Protein AF-A0A1G0WWL0-F1 (afdb_monomer_lite)

Radius of gyration: 28.24 Å; chains: 1; bounding box: 74×29×80 Å

Secondary structure (DSSP, 8-state):
--SSSS----PPPHHHHHHHHHHHHHTT----HHHHHHHHH-TTSHHHHHHHHHHHHHHHHHHHHHHHHHHHHHHHHHHHHHHTTTTSS-TTSSHHHHHHHHHHHHHHHHHHHHHHHHHHHHHHHHHHHHHHHHHHHHHHHHHHHHHHHHHHTT-TT--HHHHHHHHHHHHHHHHH-SSHHHHHHHHHHHHHHTT----HHHHHHHHHHHHHHHHHHHHHHHHHHHHHHHHHHHHHHHHHHHHHHHHHHHHHHHHHTTSTT----HHHHHHHHGGG-S-TTTT-

Sequence (284 aa):
MAEEMEHVEQVLSTYQWVTVGQLLETYGIKLPEAYVIELLNKKTSFFYLMLKVPAINVLCGIIVDQVKTYQIFIQKLFVEYLVSGADDVEESMGSETRKQIEAARKGMLILGGAFEELELDRETLILDSQRKLQAWMNNFIGSIKQTRLDLQVKINSVTQEEVKISLVDLYHLYVDADNFSVVEDAKTRFWKAINVESTSELEQILQTSIYKIKNTEEALNQILTSYHDKADQLRERLIQMRKKFYTAIEGVQALLNQVPGFKVDEVEDARNRSNLIFDTKLGE

Structure (mmCIF, N/CA/C/O backbone):
data_AF-A0A1G0WWL0-F1
#
_entry.id   AF-A0A1G0WWL0-F1
#
loop_
_atom_site.group_PDB
_atom_site.id
_atom_site.type_symbol
_atom_site.label_atom_id
_atom_site.label_alt_id
_atom_site.label_comp_id
_atom_site.label_asym_id
_atom_site.label_entity_id
_atom_site.label_seq_id
_atom_site.pdbx_PDB_ins_code
_atom_site.Cartn_x
_atom_site.Cartn_y
_atom_site.Cartn_z
_atom_site.occupancy
_atom_site.B_iso_or_equiv
_atom_site.auth_seq_id
_atom_site.auth_comp_id
_atom_site.auth_asym_id
_atom_site.auth_atom_id
_atom_site.pdbx_PDB_model_num
ATOM 1 N N . MET A 1 1 ? -40.964 -11.317 -9.179 1.00 34.22 1 MET A N 1
ATOM 2 C CA . MET A 1 1 ? -39.739 -12.029 -9.621 1.00 34.22 1 MET A CA 1
ATOM 3 C C . MET A 1 1 ? -38.613 -11.091 -10.079 1.00 34.22 1 MET A C 1
ATOM 5 O O . MET A 1 1 ? -37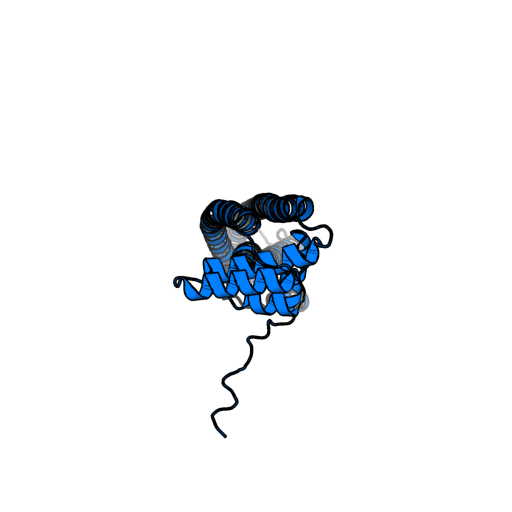.636 -11.573 -10.630 1.00 34.22 1 MET A O 1
ATOM 9 N N . ALA A 1 2 ? -38.705 -9.778 -9.828 1.00 30.33 2 ALA A N 1
ATOM 10 C CA . ALA A 1 2 ? -37.643 -8.805 -10.114 1.00 30.33 2 ALA A CA 1
ATOM 11 C C . ALA A 1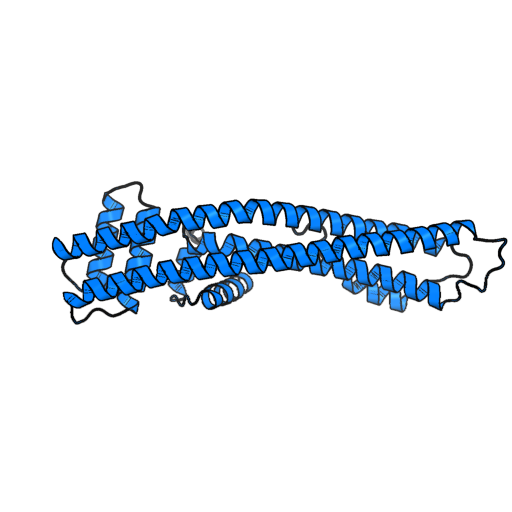 2 ? -37.152 -8.082 -8.837 1.00 30.33 2 ALA A C 1
ATOM 13 O O . ALA A 1 2 ? -36.487 -7.063 -8.933 1.00 30.33 2 ALA A O 1
ATOM 14 N N . GLU A 1 3 ? -37.477 -8.615 -7.653 1.00 28.30 3 GLU A N 1
ATOM 15 C CA . GLU A 1 3 ? -37.183 -8.008 -6.339 1.00 28.30 3 GLU A CA 1
ATOM 16 C C . GLU A 1 3 ? -36.237 -8.862 -5.469 1.00 28.30 3 GLU A C 1
ATOM 18 O O . GLU A 1 3 ? -35.974 -8.515 -4.328 1.00 28.30 3 GLU A O 1
ATOM 23 N N . GLU A 1 4 ? -35.677 -9.963 -5.985 1.00 31.20 4 GLU A N 1
ATOM 24 C CA . GLU A 1 4 ? -34.836 -10.886 -5.190 1.00 31.20 4 GLU A CA 1
ATOM 25 C C . GLU A 1 4 ? -33.327 -10.814 -5.496 1.00 31.20 4 GLU A C 1
ATOM 27 O O . GLU A 1 4 ? -32.570 -11.662 -5.039 1.00 31.20 4 GLU A O 1
ATOM 32 N N . MET A 1 5 ? -32.843 -9.812 -6.241 1.00 30.19 5 MET A N 1
ATOM 33 C CA . MET A 1 5 ? -31.407 -9.700 -6.578 1.00 30.19 5 MET A CA 1
ATOM 34 C C . MET A 1 5 ? -30.697 -8.465 -6.003 1.00 30.19 5 MET A C 1
ATOM 36 O O . MET A 1 5 ? -29.544 -8.221 -6.346 1.00 30.19 5 MET A O 1
ATOM 40 N N . GLU A 1 6 ? -31.334 -7.702 -5.109 1.00 28.61 6 GLU A N 1
ATOM 41 C CA . GLU A 1 6 ? -30.724 -6.497 -4.512 1.00 28.61 6 GLU A CA 1
ATOM 42 C C . GLU A 1 6 ? -29.949 -6.763 -3.202 1.00 28.61 6 GLU A C 1
ATOM 44 O O . GLU A 1 6 ? -29.399 -5.850 -2.595 1.00 28.61 6 GLU A O 1
ATOM 49 N N . HIS A 1 7 ? -29.815 -8.030 -2.799 1.00 31.80 7 HIS A N 1
ATOM 50 C CA . HIS A 1 7 ? -28.921 -8.464 -1.722 1.00 31.80 7 HIS A CA 1
ATOM 51 C C . HIS A 1 7 ? -27.823 -9.384 -2.260 1.00 31.80 7 HIS A C 1
ATOM 53 O O . HIS A 1 7 ? -27.651 -10.513 -1.807 1.00 31.80 7 HIS A O 1
ATOM 59 N N . VAL A 1 8 ? -27.038 -8.908 -3.227 1.00 36.16 8 VAL A N 1
ATOM 60 C CA . VAL A 1 8 ? -25.674 -9.433 -3.339 1.00 36.16 8 VAL A CA 1
ATOM 61 C C . VAL A 1 8 ? -24.912 -8.790 -2.189 1.00 36.16 8 VAL A C 1
ATOM 63 O O . VAL A 1 8 ? -24.419 -7.669 -2.316 1.00 36.16 8 VAL A O 1
ATOM 66 N N . GLU A 1 9 ? -24.894 -9.464 -1.034 1.00 44.69 9 GLU A N 1
ATOM 67 C CA . GLU A 1 9 ? -23.885 -9.225 -0.002 1.00 44.69 9 GLU A CA 1
ATOM 68 C C . GLU A 1 9 ? -22.562 -9.000 -0.733 1.00 44.69 9 GLU A C 1
ATOM 70 O O . GLU A 1 9 ? -22.177 -9.814 -1.575 1.00 44.69 9 GLU A O 1
ATOM 75 N N . GLN A 1 10 ? -21.916 -7.853 -0.523 1.00 54.19 10 GLN A N 1
ATOM 76 C CA . GLN A 1 10 ? -20.622 -7.579 -1.136 1.00 54.19 10 GLN A CA 1
ATOM 77 C C . GLN A 1 10 ? -19.617 -8.566 -0.539 1.00 54.19 10 GLN A C 1
ATOM 79 O O . GLN A 1 10 ? -18.995 -8.315 0.491 1.00 54.19 10 GLN A O 1
ATOM 84 N N . VAL A 1 11 ? -19.535 -9.742 -1.157 1.00 60.03 11 VAL A N 1
ATOM 85 C CA . VAL A 1 11 ? -18.590 -10.789 -0.813 1.00 60.03 11 VAL A CA 1
ATOM 86 C C . VAL A 1 11 ? -17.238 -10.313 -1.320 1.00 60.03 11 VAL A C 1
ATOM 88 O O . VAL A 1 11 ? -17.049 -10.068 -2.514 1.00 60.03 11 VAL A O 1
ATOM 91 N N . LEU A 1 12 ? -16.298 -10.147 -0.393 1.00 64.44 12 LEU A N 1
ATOM 92 C CA . LEU A 1 12 ? -14.905 -9.870 -0.720 1.00 64.44 12 LEU A CA 1
ATOM 93 C C . LEU A 1 12 ? -14.393 -10.955 -1.667 1.00 64.44 12 LEU A C 1
ATOM 95 O O . LEU A 1 12 ? -14.616 -12.145 -1.443 1.00 64.44 12 LEU A O 1
ATOM 99 N N . SER A 1 13 ? -13.667 -10.564 -2.713 1.00 76.12 13 SER A N 1
ATOM 100 C CA . SER A 1 13 ? -12.966 -11.553 -3.534 1.00 76.12 13 SER A CA 1
ATOM 101 C C . SER A 1 13 ? -11.999 -12.364 -2.665 1.00 76.12 13 SER A C 1
ATOM 103 O O . SER A 1 13 ? -11.446 -11.852 -1.691 1.00 76.12 13 SER A O 1
ATOM 105 N N . THR A 1 14 ? -11.725 -13.615 -3.037 1.00 75.75 14 THR A N 1
ATOM 106 C CA . THR A 1 14 ? -10.790 -14.479 -2.292 1.00 75.75 14 THR A CA 1
ATOM 107 C C . THR A 1 14 ? -9.413 -13.829 -2.123 1.00 75.75 14 THR A C 1
ATOM 109 O O . THR A 1 14 ? -8.782 -13.974 -1.081 1.00 75.75 14 THR A O 1
ATOM 112 N N . TYR A 1 15 ? -8.965 -13.049 -3.112 1.00 69.31 15 TYR A N 1
ATOM 113 C CA . TYR A 1 15 ? -7.722 -12.285 -3.019 1.00 69.31 15 TYR A CA 1
ATOM 114 C C . TYR A 1 15 ? -7.788 -11.188 -1.949 1.00 69.31 15 TYR A C 1
ATOM 116 O O . TYR A 1 15 ? -6.881 -11.078 -1.122 1.00 69.31 15 TYR A O 1
ATOM 124 N N . GLN A 1 16 ? -8.870 -10.403 -1.931 1.00 71.44 16 GLN A N 1
ATOM 125 C CA . GLN A 1 16 ? -9.090 -9.385 -0.900 1.00 71.44 16 GLN A CA 1
ATOM 126 C C . GLN A 1 16 ? -9.186 -10.030 0.480 1.00 71.44 16 GLN A C 1
ATOM 128 O O . GLN A 1 16 ? -8.587 -9.524 1.420 1.00 71.44 16 GLN A O 1
ATOM 133 N N . TRP A 1 17 ? -9.868 -11.169 0.586 1.00 76.94 17 TRP A N 1
ATOM 134 C CA . TRP A 1 17 ? -10.006 -11.908 1.833 1.00 76.94 17 TRP A CA 1
ATOM 135 C C . TRP A 1 17 ? -8.656 -12.336 2.412 1.00 76.94 17 TRP A C 1
ATOM 137 O O . TRP A 1 17 ? -8.332 -11.994 3.547 1.00 76.94 17 TRP A O 1
ATOM 147 N N . VAL A 1 18 ? -7.831 -13.018 1.611 1.00 78.06 18 VAL A N 1
ATOM 148 C CA . VAL A 1 18 ? -6.495 -13.466 2.035 1.00 78.06 18 VAL A CA 1
ATOM 149 C C . VAL A 1 18 ? -5.607 -12.274 2.393 1.00 78.06 18 VAL A C 1
ATOM 151 O O . VAL A 1 18 ? -4.960 -12.284 3.439 1.00 78.06 18 VAL A O 1
ATOM 154 N N . THR A 1 19 ? -5.614 -11.229 1.561 1.00 74.56 19 THR A N 1
ATOM 155 C CA . THR A 1 19 ? -4.811 -10.018 1.787 1.00 74.56 19 THR A CA 1
ATOM 156 C C . THR A 1 19 ? -5.207 -9.332 3.091 1.00 74.56 19 THR A C 1
ATOM 158 O O . THR A 1 19 ? -4.352 -9.001 3.909 1.00 74.56 19 THR A O 1
ATOM 161 N N . VAL A 1 20 ? -6.506 -9.150 3.328 1.00 76.31 20 VAL A N 1
ATOM 162 C CA . VAL A 1 20 ? -7.003 -8.514 4.548 1.00 76.31 20 VAL A CA 1
ATOM 163 C C . VAL A 1 20 ? -6.709 -9.371 5.771 1.00 76.31 20 VAL A C 1
ATOM 165 O O . VAL A 1 20 ? -6.231 -8.836 6.767 1.00 76.31 20 VAL A O 1
ATOM 168 N N . GLY A 1 21 ? -6.937 -10.684 5.694 1.00 76.12 21 GLY A N 1
ATOM 169 C CA . GLY A 1 21 ? -6.630 -11.610 6.781 1.00 76.12 21 GLY A CA 1
ATOM 170 C C . GLY A 1 21 ? -5.171 -11.499 7.223 1.00 76.12 21 GLY A C 1
ATOM 171 O O . GLY A 1 21 ? -4.901 -11.253 8.396 1.00 76.12 21 GLY A O 1
ATOM 172 N N . GLN A 1 22 ? -4.233 -11.562 6.274 1.00 78.31 22 GLN A N 1
ATOM 173 C CA . GLN A 1 22 ? -2.799 -11.426 6.555 1.00 78.31 22 GLN A CA 1
ATOM 174 C C . GLN A 1 22 ? -2.433 -10.056 7.146 1.00 78.31 22 GLN A C 1
ATOM 176 O O . GLN A 1 22 ? -1.601 -9.961 8.054 1.00 78.31 22 GLN A O 1
ATOM 181 N N . LEU A 1 23 ? -3.060 -8.979 6.663 1.00 75.06 23 LEU A N 1
ATOM 182 C CA . LEU A 1 23 ? -2.826 -7.632 7.186 1.00 75.06 23 LEU A CA 1
ATOM 183 C C . LEU A 1 23 ? -3.335 -7.486 8.622 1.00 75.06 23 LEU A C 1
ATOM 185 O O . LEU A 1 23 ? -2.605 -7.000 9.482 1.00 75.06 23 LEU A O 1
ATOM 189 N N . LEU A 1 24 ? -4.553 -7.946 8.909 1.00 78.12 24 LEU A N 1
ATOM 190 C CA . LEU A 1 24 ? -5.121 -7.922 10.258 1.00 78.12 24 LEU A CA 1
ATOM 191 C C . LEU A 1 24 ? -4.301 -8.780 11.231 1.00 78.12 24 LEU A C 1
ATOM 193 O O . LEU A 1 24 ? -4.033 -8.341 12.353 1.00 78.12 24 LEU A O 1
ATOM 197 N N . GLU A 1 25 ? -3.822 -9.945 10.792 1.00 81.00 25 GLU A N 1
ATOM 198 C CA . GLU A 1 25 ? -2.915 -10.786 11.579 1.00 81.00 25 GLU A CA 1
ATOM 199 C C . GLU A 1 25 ? -1.585 -10.091 11.886 1.00 81.00 25 GLU A C 1
ATOM 201 O O . GLU A 1 25 ? -1.105 -10.170 13.018 1.00 81.00 25 GLU A O 1
ATOM 206 N N . THR A 1 26 ? -1.025 -9.345 10.928 1.00 78.12 26 THR A N 1
ATOM 207 C CA . THR A 1 26 ? 0.191 -8.530 11.127 1.00 78.12 26 THR A CA 1
ATOM 208 C C . THR A 1 26 ? -0.002 -7.461 12.210 1.00 78.12 26 THR A C 1
ATOM 210 O O . THR A 1 26 ? 0.954 -7.055 12.877 1.00 78.12 26 THR A O 1
ATOM 213 N N . TYR A 1 27 ? -1.243 -7.022 12.423 1.00 74.69 27 TYR A N 1
ATOM 214 C CA . TYR A 1 27 ? -1.628 -6.099 13.491 1.00 74.69 27 TYR A CA 1
ATOM 215 C C . TYR A 1 27 ? -2.072 -6.808 14.785 1.00 74.69 27 TYR A C 1
ATOM 217 O O . TYR A 1 27 ? -2.461 -6.147 15.745 1.00 74.69 27 TYR A O 1
ATOM 225 N N . GLY A 1 28 ? -2.007 -8.141 14.851 1.00 72.31 28 GLY A N 1
ATOM 226 C CA . GLY A 1 28 ? -2.412 -8.923 16.024 1.00 72.31 28 GLY A CA 1
ATOM 227 C C . GLY A 1 28 ? -3.927 -8.996 16.233 1.00 72.31 28 GLY A C 1
ATOM 228 O O . GLY A 1 28 ? -4.388 -9.341 17.325 1.00 72.31 28 GLY A O 1
ATOM 229 N N . ILE A 1 29 ? -4.715 -8.675 15.206 1.00 71.19 29 ILE A N 1
ATOM 230 C CA . ILE A 1 29 ? -6.172 -8.679 15.266 1.00 71.19 29 ILE A CA 1
ATOM 231 C C . ILE A 1 29 ? -6.674 -10.010 14.721 1.00 71.19 29 ILE A C 1
ATOM 233 O O . ILE A 1 29 ? -6.544 -10.311 13.540 1.00 71.19 29 ILE A O 1
ATOM 237 N N . LYS A 1 30 ? -7.312 -10.786 15.593 1.00 76.81 30 LYS A N 1
ATOM 238 C CA . LYS A 1 30 ? -8.116 -11.944 15.201 1.00 76.81 30 LYS A CA 1
ATOM 239 C C . LYS A 1 30 ? -9.571 -11.618 15.483 1.00 76.81 30 LYS A C 1
ATOM 241 O O . LYS A 1 30 ? -9.921 -11.422 16.646 1.00 76.81 30 LYS A O 1
ATOM 246 N N . LEU A 1 31 ? -10.376 -11.487 14.438 1.00 71.38 31 LEU A N 1
ATOM 247 C CA . LEU A 1 31 ? -11.824 -11.330 14.533 1.00 71.38 31 LEU A CA 1
ATOM 248 C C . LEU A 1 31 ? -12.503 -12.536 13.879 1.00 71.38 31 LEU A C 1
ATOM 250 O O . LEU A 1 31 ? -11.917 -13.128 12.970 1.00 71.38 31 LEU A O 1
ATOM 254 N N . PRO A 1 32 ? -13.724 -12.898 14.309 1.00 78.19 32 PRO A N 1
ATOM 255 C CA . PRO A 1 32 ? -14.538 -13.861 13.581 1.00 78.19 32 PRO A CA 1
ATOM 256 C C . PRO A 1 32 ? -14.735 -13.420 12.125 1.00 78.19 32 PRO A C 1
ATOM 258 O O . PRO A 1 32 ? -14.931 -12.235 11.856 1.00 78.19 32 PRO A O 1
ATOM 261 N N . GLU A 1 33 ? -14.722 -14.373 11.195 1.00 73.75 33 GLU A N 1
ATOM 262 C CA . GLU A 1 33 ? -14.821 -14.120 9.750 1.00 73.75 33 GLU A CA 1
ATOM 263 C C . GLU A 1 33 ? -16.047 -13.272 9.377 1.00 73.75 33 GLU A C 1
ATOM 265 O O . GLU A 1 33 ? -15.910 -12.266 8.682 1.00 73.75 33 GLU A O 1
ATOM 270 N N . ALA A 1 34 ? -17.214 -13.597 9.939 1.00 76.94 34 ALA A N 1
ATOM 271 C CA . ALA A 1 34 ? -18.444 -12.830 9.734 1.00 76.94 34 ALA A CA 1
ATOM 272 C C . ALA A 1 34 ? -18.297 -11.347 10.127 1.00 76.94 34 ALA A C 1
ATOM 274 O O . ALA A 1 34 ? -18.793 -10.466 9.428 1.00 76.94 34 ALA A O 1
ATOM 275 N N . TYR A 1 35 ? -17.554 -11.066 11.204 1.00 73.56 35 TYR A N 1
ATOM 276 C CA . TYR A 1 35 ? -17.288 -9.703 11.660 1.00 73.56 35 TYR A CA 1
ATOM 277 C C . TYR A 1 35 ? -16.346 -8.969 10.711 1.00 73.56 35 TYR A C 1
ATOM 279 O O . TYR A 1 35 ? -16.569 -7.806 10.407 1.00 73.56 35 TYR A O 1
ATOM 287 N N . VAL A 1 36 ? -15.301 -9.628 10.206 1.00 74.75 36 VAL A N 1
ATOM 288 C CA . VAL A 1 36 ? -14.381 -8.985 9.257 1.00 74.75 36 VAL A CA 1
ATOM 289 C C . VAL A 1 36 ? -15.143 -8.526 8.016 1.00 74.75 36 VAL A C 1
ATOM 291 O O . VAL A 1 36 ? -15.025 -7.364 7.645 1.00 74.75 36 VAL A O 1
ATOM 294 N N . ILE A 1 37 ? -15.973 -9.387 7.418 1.00 76.69 37 ILE A N 1
ATOM 295 C CA . ILE A 1 37 ? -16.749 -9.044 6.213 1.00 76.69 37 ILE A CA 1
ATOM 296 C C . ILE A 1 37 ? -17.640 -7.822 6.464 1.00 76.69 37 ILE A C 1
ATOM 298 O O . ILE A 1 37 ? -17.603 -6.861 5.693 1.00 76.69 37 ILE A O 1
ATOM 302 N N . GLU A 1 38 ? -18.396 -7.823 7.565 1.00 76.44 38 GLU A N 1
ATOM 303 C CA . GLU A 1 38 ? -19.273 -6.703 7.914 1.00 76.44 38 GLU A CA 1
ATOM 304 C C . GLU A 1 38 ? -18.488 -5.393 8.078 1.00 76.44 38 GLU A C 1
ATOM 306 O O . GLU A 1 38 ? -18.882 -4.341 7.569 1.00 76.44 38 GLU A O 1
ATOM 311 N N . LEU A 1 39 ? -17.342 -5.459 8.755 1.00 73.44 39 LEU A N 1
ATOM 312 C CA . LEU A 1 39 ? -16.523 -4.294 9.060 1.00 73.44 39 LEU A CA 1
ATOM 313 C C . LEU A 1 39 ? -15.767 -3.749 7.853 1.00 73.44 39 LEU A C 1
ATOM 315 O O . LEU A 1 39 ? -15.472 -2.557 7.830 1.00 73.44 39 LEU A O 1
ATOM 319 N N . LEU A 1 40 ? -15.475 -4.578 6.851 1.00 74.31 40 LEU A N 1
ATOM 320 C CA . LEU A 1 40 ? -14.875 -4.117 5.600 1.00 74.31 40 LEU A CA 1
ATOM 321 C C . LEU A 1 40 ? -15.876 -3.473 4.651 1.00 74.31 40 LEU A C 1
ATOM 323 O O . LEU A 1 40 ? -15.505 -2.571 3.904 1.00 74.31 40 LEU A O 1
ATOM 327 N N . ASN A 1 41 ? -17.136 -3.899 4.689 1.00 75.62 41 ASN A N 1
ATOM 328 C CA . ASN A 1 41 ? -18.178 -3.300 3.859 1.00 75.62 41 ASN A CA 1
ATOM 329 C C . ASN A 1 41 ? -18.557 -1.885 4.338 1.00 75.62 41 ASN A C 1
ATOM 331 O O . ASN A 1 41 ? -19.077 -1.076 3.566 1.00 75.62 41 ASN A O 1
ATOM 335 N N . LYS A 1 42 ? -18.232 -1.535 5.589 1.00 75.19 42 LYS A N 1
ATOM 336 C CA . LYS A 1 42 ? -18.454 -0.201 6.161 1.00 75.19 42 LYS A CA 1
ATOM 337 C C . LYS A 1 42 ? -17.245 0.710 5.942 1.00 75.19 42 LYS A C 1
ATOM 339 O O . LYS A 1 42 ? -16.217 0.584 6.601 1.00 75.19 42 LYS A O 1
ATOM 344 N N . LYS A 1 43 ? -17.386 1.707 5.060 1.00 74.44 43 LYS A N 1
ATOM 345 C CA . LYS A 1 43 ? -16.301 2.651 4.706 1.00 74.44 43 LYS A CA 1
ATOM 346 C C . LYS A 1 43 ? -15.827 3.550 5.858 1.00 74.44 43 LYS A C 1
ATOM 348 O O . LYS A 1 43 ? -14.734 4.111 5.772 1.00 74.44 43 LYS A O 1
ATOM 353 N N . THR A 1 44 ? -16.649 3.706 6.890 1.00 72.50 44 THR A N 1
ATOM 354 C CA . THR A 1 44 ? -16.377 4.458 8.125 1.00 72.50 44 THR A CA 1
ATOM 355 C C . THR A 1 44 ? -15.675 3.613 9.187 1.00 72.50 44 THR A C 1
ATOM 357 O O . THR A 1 44 ? -15.113 4.154 10.135 1.00 72.50 44 THR A O 1
ATOM 360 N N . SER A 1 45 ? -15.640 2.286 9.023 1.00 75.31 45 SER A N 1
ATOM 361 C CA . SER A 1 45 ? -14.972 1.393 9.964 1.00 75.31 45 SER A CA 1
ATOM 362 C C . SER A 1 45 ? -13.471 1.658 10.006 1.00 75.31 45 SER A C 1
ATOM 364 O O . SER A 1 45 ? -12.804 1.724 8.969 1.00 75.31 45 SER A O 1
ATOM 366 N N . PHE A 1 46 ? -12.899 1.717 11.210 1.00 76.88 46 PHE A N 1
ATOM 367 C CA . PHE A 1 46 ? -11.452 1.865 11.362 1.00 76.88 46 PHE A CA 1
ATOM 368 C C . PHE A 1 46 ? -10.681 0.714 10.696 1.00 76.88 46 PHE A C 1
ATOM 370 O O . PHE A 1 46 ? -9.580 0.939 10.201 1.00 76.88 46 PHE A O 1
ATOM 377 N N . PHE A 1 47 ? -11.250 -0.497 10.627 1.00 77.19 47 PHE A N 1
ATOM 378 C CA . PHE A 1 47 ? -10.623 -1.630 9.940 1.00 77.19 47 PHE A CA 1
ATOM 379 C C . PHE A 1 47 ? -10.522 -1.380 8.440 1.00 77.19 47 PHE A C 1
ATOM 381 O O . PHE A 1 47 ? -9.465 -1.596 7.850 1.00 77.19 47 PHE A O 1
ATOM 388 N N . TYR A 1 48 ? -11.587 -0.852 7.835 1.00 78.75 48 TYR A N 1
ATOM 389 C CA . TYR A 1 48 ? -11.562 -0.430 6.441 1.00 78.75 48 TYR A CA 1
ATOM 390 C C . TYR A 1 48 ? -10.532 0.686 6.219 1.00 78.75 48 TYR A C 1
ATOM 392 O O . TYR A 1 48 ? -9.725 0.624 5.290 1.00 78.75 48 TYR A O 1
ATOM 400 N N . LEU A 1 49 ? -10.508 1.690 7.100 1.00 78.75 49 LEU A N 1
ATOM 401 C CA . LEU A 1 49 ? -9.565 2.807 7.018 1.00 78.75 49 LEU A CA 1
ATOM 402 C C . LEU A 1 49 ? -8.104 2.359 7.158 1.00 78.75 49 LEU A C 1
ATOM 404 O O . LEU A 1 49 ? -7.252 2.806 6.390 1.00 78.75 49 LEU A O 1
ATOM 408 N N . MET A 1 50 ? -7.818 1.434 8.073 1.00 78.94 50 MET A N 1
ATOM 409 C CA . MET A 1 50 ? -6.488 0.857 8.256 1.00 78.94 50 MET A CA 1
ATOM 410 C C . MET A 1 50 ? -5.989 0.107 7.023 1.00 78.94 50 MET A C 1
ATOM 412 O O . MET A 1 50 ? -4.787 0.093 6.773 1.00 78.94 50 MET A O 1
ATOM 416 N N . LEU A 1 51 ? -6.886 -0.511 6.254 1.00 80.81 51 LEU A N 1
ATOM 417 C CA . LEU A 1 51 ? -6.524 -1.280 5.065 1.00 80.81 51 LEU A CA 1
ATOM 418 C C . LEU A 1 51 ? -6.228 -0.410 3.847 1.00 80.81 51 LEU A C 1
ATOM 420 O O . LEU A 1 51 ? -5.524 -0.868 2.948 1.00 80.81 51 LEU A O 1
ATOM 424 N N . LYS A 1 52 ? -6.692 0.846 3.819 1.00 81.25 52 LYS A N 1
ATOM 425 C CA . LYS A 1 52 ? -6.399 1.773 2.714 1.00 81.25 52 LYS A CA 1
ATOM 426 C C . LYS A 1 52 ? -4.897 1.937 2.493 1.00 81.25 52 LYS A C 1
ATOM 428 O O . LYS A 1 52 ? -4.433 1.913 1.358 1.00 81.25 52 LYS A O 1
ATOM 433 N N . VAL A 1 53 ? -4.141 2.064 3.582 1.00 81.62 53 VAL A N 1
ATOM 434 C CA . VAL A 1 53 ? -2.694 2.302 3.545 1.00 81.62 53 VAL A CA 1
ATOM 435 C C . VAL A 1 53 ? -1.933 1.101 2.959 1.00 81.62 53 VAL A C 1
ATOM 437 O O . VAL A 1 53 ? -1.255 1.267 1.943 1.00 81.62 53 VAL A O 1
ATOM 440 N N . PRO A 1 54 ? -2.064 -0.126 3.498 1.00 81.44 54 PRO A N 1
ATOM 441 C CA . PRO A 1 54 ? -1.474 -1.308 2.882 1.00 81.44 54 PRO A CA 1
ATOM 442 C C . PRO A 1 54 ? -1.973 -1.586 1.463 1.00 81.44 54 PRO A C 1
ATOM 444 O O . PRO A 1 54 ? -1.180 -2.011 0.632 1.00 81.44 54 PRO A O 1
ATOM 447 N N . ALA A 1 55 ? -3.248 -1.330 1.154 1.00 82.81 55 ALA A N 1
ATOM 448 C CA . ALA A 1 55 ? -3.783 -1.564 -0.187 1.00 82.81 55 ALA A CA 1
ATOM 449 C C . ALA A 1 55 ? -3.081 -0.699 -1.246 1.00 82.81 55 ALA A C 1
ATOM 451 O O . ALA A 1 55 ? -2.703 -1.208 -2.302 1.00 82.81 55 ALA A O 1
ATOM 452 N N . ILE A 1 56 ? -2.834 0.583 -0.946 1.00 85.06 56 ILE A N 1
ATOM 453 C CA . ILE A 1 56 ? -2.056 1.459 -1.834 1.00 85.06 56 ILE A CA 1
ATOM 454 C C . ILE A 1 56 ? -0.620 0.935 -1.982 1.00 85.06 56 ILE A C 1
ATOM 456 O O . ILE A 1 56 ? -0.100 0.897 -3.093 1.00 85.06 56 ILE A O 1
ATOM 460 N N . ASN A 1 57 ? 0.006 0.453 -0.904 1.00 86.00 57 ASN A N 1
ATOM 461 C CA . ASN A 1 57 ? 1.343 -0.149 -0.984 1.00 86.00 57 ASN A CA 1
ATOM 462 C C . ASN A 1 57 ? 1.403 -1.390 -1.867 1.00 86.00 57 ASN A C 1
ATOM 464 O O . ASN A 1 57 ? 2.373 -1.559 -2.606 1.00 86.00 57 ASN A O 1
ATOM 468 N N . VAL A 1 58 ? 0.391 -2.255 -1.785 1.00 86.88 58 VAL A N 1
ATOM 469 C CA . VAL A 1 58 ? 0.282 -3.443 -2.638 1.00 86.88 58 VAL A CA 1
ATOM 470 C C . VAL A 1 58 ? 0.173 -3.017 -4.100 1.00 86.88 58 VAL A C 1
ATOM 472 O O . VAL A 1 58 ? 0.932 -3.513 -4.929 1.00 86.88 58 VAL A O 1
ATOM 475 N N . LEU A 1 59 ? -0.684 -2.038 -4.410 1.00 87.88 59 LEU A N 1
ATOM 476 C CA . LEU A 1 59 ? -0.800 -1.487 -5.762 1.00 87.88 59 LEU A CA 1
ATOM 477 C C . LEU A 1 59 ? 0.532 -0.903 -6.257 1.00 87.88 59 LEU A C 1
ATOM 479 O O . LEU A 1 59 ? 0.974 -1.226 -7.358 1.00 87.88 59 LEU A O 1
ATOM 483 N N . CYS A 1 60 ? 1.204 -0.092 -5.438 1.00 89.75 60 CYS A N 1
ATOM 484 C CA . CYS A 1 60 ? 2.530 0.440 -5.751 1.00 89.75 60 CYS A CA 1
ATOM 485 C C . CYS A 1 60 ? 3.560 -0.679 -5.968 1.00 89.75 60 CYS A C 1
ATOM 487 O O . CYS A 1 60 ? 4.399 -0.557 -6.855 1.00 89.75 60 CYS A O 1
ATOM 489 N N . GLY A 1 61 ? 3.483 -1.775 -5.206 1.00 91.12 61 GLY A N 1
ATOM 490 C CA . GLY A 1 61 ? 4.315 -2.965 -5.398 1.00 91.12 61 GLY A CA 1
ATOM 491 C C . GLY A 1 61 ? 4.130 -3.591 -6.778 1.00 91.12 61 GLY A C 1
ATOM 492 O O . GLY A 1 61 ? 5.113 -3.825 -7.472 1.00 91.12 61 GLY A O 1
ATOM 493 N N . ILE A 1 62 ? 2.883 -3.750 -7.227 1.00 91.19 62 ILE A N 1
ATOM 494 C CA . ILE A 1 62 ? 2.591 -4.277 -8.568 1.00 91.19 62 ILE A CA 1
ATOM 495 C C . ILE A 1 62 ? 3.173 -3.359 -9.654 1.00 91.19 62 ILE A C 1
ATOM 497 O O . ILE A 1 62 ? 3.763 -3.835 -10.622 1.00 91.19 62 ILE A O 1
ATOM 501 N N . ILE A 1 63 ? 3.046 -2.036 -9.501 1.00 92.88 63 ILE A N 1
ATOM 502 C CA . ILE A 1 63 ? 3.618 -1.080 -10.462 1.00 92.88 63 ILE A CA 1
ATOM 503 C C . ILE A 1 63 ? 5.152 -1.170 -10.467 1.00 92.88 63 ILE A C 1
ATOM 505 O O . ILE A 1 63 ? 5.750 -1.160 -11.539 1.00 92.88 63 ILE A O 1
ATOM 509 N N . VAL A 1 64 ? 5.797 -1.303 -9.303 1.00 95.00 64 VAL A N 1
ATOM 510 C CA . VAL A 1 64 ? 7.252 -1.523 -9.201 1.00 95.00 64 VAL A CA 1
ATOM 511 C C . VAL A 1 64 ? 7.672 -2.781 -9.956 1.00 95.00 64 VAL A C 1
ATOM 513 O O . VAL A 1 64 ? 8.631 -2.725 -10.722 1.00 95.00 64 VAL A O 1
ATOM 516 N N . ASP A 1 65 ? 6.944 -3.887 -9.811 1.00 93.81 65 ASP A N 1
ATOM 517 C CA . ASP A 1 65 ? 7.258 -5.139 -10.508 1.00 93.81 65 ASP A CA 1
ATOM 518 C C . ASP A 1 65 ? 7.132 -4.993 -12.031 1.00 93.81 65 ASP A C 1
ATOM 520 O O . ASP A 1 65 ? 7.970 -5.496 -12.785 1.00 93.81 65 ASP A O 1
ATOM 524 N N . GLN A 1 66 ? 6.146 -4.227 -12.507 1.00 93.88 66 GLN A N 1
ATOM 525 C CA . GLN A 1 66 ? 6.029 -3.881 -13.926 1.00 93.88 66 GLN A CA 1
ATOM 526 C C . GLN A 1 66 ? 7.221 -3.036 -14.404 1.00 93.88 66 GLN A C 1
ATOM 528 O O . GLN A 1 66 ? 7.802 -3.317 -15.454 1.00 93.88 66 GLN A O 1
ATOM 533 N N . VAL A 1 67 ? 7.621 -2.022 -13.628 1.00 95.44 67 VAL A N 1
ATOM 534 C CA . VAL A 1 67 ? 8.774 -1.162 -13.944 1.00 95.44 67 VAL A CA 1
ATOM 535 C C . VAL A 1 67 ? 10.072 -1.972 -13.985 1.00 95.44 67 VAL A C 1
ATOM 537 O O . VAL A 1 67 ? 10.827 -1.845 -14.947 1.00 95.44 67 VAL A O 1
ATOM 540 N N . LYS A 1 68 ? 10.305 -2.853 -13.005 1.00 95.38 68 LYS A N 1
ATOM 541 C CA . LYS A 1 68 ? 11.445 -3.785 -12.987 1.00 95.38 68 LYS A CA 1
ATOM 542 C C . LYS A 1 68 ? 11.469 -4.664 -14.218 1.00 95.38 68 LYS A C 1
ATOM 544 O O . LYS A 1 68 ? 12.516 -4.852 -14.828 1.00 95.38 68 LYS A O 1
ATOM 549 N N . THR A 1 69 ? 10.310 -5.184 -14.603 1.00 94.69 69 THR A N 1
ATOM 550 C CA . THR A 1 69 ? 10.190 -6.028 -15.790 1.00 94.69 69 THR A CA 1
ATOM 551 C C . THR A 1 69 ? 10.613 -5.264 -17.050 1.00 94.69 69 THR A C 1
ATOM 553 O O . THR A 1 69 ? 11.394 -5.787 -17.847 1.00 94.69 69 THR A O 1
ATOM 556 N N . TYR A 1 70 ? 10.209 -3.994 -17.189 1.00 95.19 70 TYR A N 1
ATOM 557 C CA . TYR A 1 70 ? 10.691 -3.124 -18.267 1.00 95.19 70 TYR A CA 1
ATOM 558 C C . TYR A 1 70 ? 12.189 -2.822 -18.176 1.00 95.19 70 TYR A C 1
ATOM 560 O O . TYR A 1 70 ? 12.891 -2.908 -19.181 1.00 95.19 70 TYR A O 1
ATOM 568 N N . GLN A 1 71 ? 12.703 -2.507 -16.988 1.00 95.56 71 GLN A N 1
ATOM 569 C CA . GLN A 1 71 ? 14.127 -2.258 -16.764 1.00 95.56 71 GLN A CA 1
ATOM 570 C C . GLN A 1 71 ? 14.981 -3.461 -17.191 1.00 95.56 71 GLN A C 1
ATOM 572 O O . GLN A 1 71 ? 15.929 -3.298 -17.960 1.00 95.56 71 GLN A O 1
ATOM 577 N N . ILE A 1 72 ? 14.614 -4.664 -16.739 1.00 94.38 72 ILE A N 1
ATOM 578 C CA . ILE A 1 72 ? 15.287 -5.925 -17.077 1.00 94.38 72 ILE A CA 1
ATOM 579 C C . ILE A 1 72 ? 15.240 -6.166 -18.585 1.00 94.38 72 ILE A C 1
ATOM 581 O O . ILE A 1 72 ? 16.237 -6.581 -19.173 1.00 94.38 72 ILE A O 1
ATOM 585 N N . PHE A 1 73 ? 14.102 -5.896 -19.228 1.00 93.56 73 PHE A N 1
ATOM 586 C CA . PHE A 1 73 ? 13.969 -6.044 -20.673 1.00 93.56 73 PHE A CA 1
ATOM 587 C C . PHE A 1 73 ? 14.953 -5.143 -21.433 1.00 93.56 73 PHE A C 1
ATOM 589 O O . PHE A 1 73 ? 15.703 -5.634 -22.273 1.00 93.56 73 PHE A O 1
ATOM 596 N N . ILE A 1 74 ? 15.032 -3.851 -21.091 1.00 93.31 74 ILE A N 1
ATOM 597 C CA . ILE A 1 74 ? 15.995 -2.926 -21.717 1.00 93.31 74 ILE A CA 1
ATOM 598 C C . ILE A 1 74 ? 17.438 -3.375 -21.467 1.00 93.31 74 ILE A C 1
ATOM 600 O O . ILE A 1 74 ? 18.264 -3.339 -22.377 1.00 93.31 74 ILE A O 1
ATOM 604 N N . GLN A 1 75 ? 17.758 -3.794 -20.241 1.00 92.69 75 GLN A N 1
ATOM 605 C CA . GLN A 1 75 ? 19.099 -4.276 -19.903 1.00 92.69 75 GLN A CA 1
ATOM 606 C C . GLN A 1 75 ? 19.495 -5.475 -20.766 1.00 92.69 75 GLN A C 1
ATOM 608 O O . GLN A 1 75 ? 20.616 -5.511 -21.266 1.00 92.69 75 GLN A O 1
ATOM 613 N N . LYS A 1 76 ? 18.573 -6.419 -20.995 1.00 91.81 76 LYS A N 1
ATOM 614 C CA . LYS A 1 76 ? 18.803 -7.561 -21.888 1.00 91.81 76 LYS A CA 1
ATOM 615 C C . LYS A 1 76 ? 19.090 -7.124 -23.324 1.00 91.81 76 LYS A C 1
ATOM 617 O O . LYS A 1 76 ? 20.058 -7.617 -23.889 1.00 91.81 76 LYS A O 1
ATOM 622 N N . LEU A 1 77 ? 18.340 -6.157 -23.864 1.00 90.19 77 LEU A N 1
ATOM 623 C CA . LEU A 1 77 ? 18.606 -5.608 -25.203 1.00 90.19 77 LEU A CA 1
ATOM 624 C C . LEU A 1 77 ? 20.023 -5.026 -25.317 1.00 90.19 77 LEU A C 1
ATOM 626 O O . LEU A 1 77 ? 20.722 -5.266 -26.298 1.00 90.19 77 LEU A O 1
ATOM 630 N N . PHE A 1 78 ? 20.472 -4.278 -24.304 1.00 91.06 78 PHE A N 1
ATOM 631 C CA . PHE A 1 78 ? 21.836 -3.745 -24.295 1.00 91.06 78 PHE A CA 1
ATOM 632 C C . PHE A 1 78 ? 22.896 -4.840 -24.160 1.00 91.06 78 PHE A C 1
ATOM 634 O O . PHE A 1 78 ? 23.942 -4.737 -24.795 1.00 91.06 78 PHE A O 1
ATOM 641 N N . VAL A 1 79 ? 22.656 -5.872 -23.347 1.00 89.81 79 VAL A N 1
ATOM 642 C CA . VAL A 1 79 ? 23.583 -7.006 -23.210 1.00 89.81 79 VAL A CA 1
ATOM 643 C C . VAL A 1 79 ? 23.714 -7.752 -24.535 1.00 89.81 79 VAL A C 1
ATOM 645 O O . VAL A 1 79 ? 24.834 -7.992 -24.970 1.00 89.81 79 VAL A O 1
ATOM 648 N N . GLU A 1 80 ? 22.601 -8.058 -25.198 1.00 87.12 80 GLU A N 1
ATOM 649 C CA . GLU A 1 80 ? 22.592 -8.721 -26.506 1.00 87.12 80 GLU A CA 1
ATOM 650 C C . GLU A 1 80 ? 23.375 -7.906 -27.544 1.00 87.12 80 GLU A C 1
ATOM 652 O O . GLU A 1 80 ? 24.280 -8.430 -28.193 1.00 87.12 80 GLU A O 1
ATOM 657 N N . TYR A 1 81 ? 23.121 -6.595 -27.611 1.00 86.69 81 TYR A N 1
ATOM 658 C CA . TYR A 1 81 ? 23.868 -5.681 -28.472 1.00 86.69 81 TYR A CA 1
ATOM 659 C C . TYR A 1 81 ? 25.378 -5.689 -28.183 1.00 86.69 81 TYR A C 1
ATOM 661 O O . TYR A 1 81 ? 26.182 -5.845 -29.101 1.00 86.69 81 TYR A O 1
ATOM 669 N N . LEU A 1 82 ? 25.786 -5.571 -26.917 1.00 85.81 82 LEU A N 1
ATOM 670 C CA . LEU A 1 82 ? 27.204 -5.532 -26.541 1.00 85.81 82 LEU A CA 1
ATOM 671 C C . LEU A 1 82 ? 27.923 -6.864 -26.803 1.00 85.81 82 LEU A C 1
ATOM 673 O O . LEU A 1 82 ? 29.081 -6.856 -27.212 1.00 85.81 82 LEU A O 1
ATOM 677 N N . VAL A 1 83 ? 27.244 -7.997 -26.594 1.00 84.19 83 VAL A N 1
ATOM 678 C CA . VAL A 1 83 ? 27.795 -9.342 -26.830 1.00 84.19 83 VAL A CA 1
ATOM 679 C C . VAL A 1 83 ? 27.898 -9.657 -28.324 1.00 84.19 83 VAL A C 1
ATOM 681 O O . VAL A 1 83 ? 28.842 -10.326 -28.734 1.00 84.19 83 VAL A O 1
ATOM 684 N N . SER A 1 84 ? 26.978 -9.144 -29.146 1.00 77.56 84 SER A N 1
ATOM 685 C CA . SER A 1 84 ? 26.945 -9.368 -30.601 1.00 77.56 84 SER A CA 1
ATOM 686 C C . SER A 1 84 ? 28.063 -8.677 -31.404 1.00 77.56 84 SER A C 1
ATOM 688 O O . SER A 1 84 ? 28.080 -8.780 -32.627 1.00 77.56 84 SER A O 1
ATOM 690 N N . GLY A 1 85 ? 29.017 -8.017 -30.736 1.00 65.06 85 GLY A N 1
ATOM 691 C CA . GLY A 1 85 ? 30.203 -7.447 -31.379 1.00 65.06 85 GLY A CA 1
ATOM 692 C C . GLY A 1 85 ? 30.044 -5.975 -31.751 1.00 65.06 85 GLY A C 1
ATOM 693 O O . GLY A 1 85 ? 30.161 -5.597 -32.915 1.00 65.06 85 GLY A O 1
ATOM 694 N N . ALA A 1 86 ? 29.849 -5.111 -30.747 1.00 60.56 86 ALA A N 1
ATOM 695 C CA . ALA A 1 86 ? 29.839 -3.657 -30.936 1.00 60.56 86 ALA A CA 1
ATOM 696 C C . ALA A 1 86 ? 31.121 -3.107 -31.609 1.00 60.56 86 ALA A C 1
ATOM 698 O O . ALA A 1 86 ? 31.064 -2.009 -32.162 1.00 60.56 86 ALA A O 1
ATOM 699 N N . ASP A 1 87 ? 32.221 -3.870 -31.619 1.00 55.03 87 ASP A N 1
ATOM 700 C CA . ASP A 1 87 ? 33.545 -3.476 -32.123 1.00 55.03 87 ASP A CA 1
ATOM 701 C C . ASP A 1 87 ? 33.837 -3.891 -33.584 1.00 55.03 87 ASP A C 1
ATOM 703 O O . ASP A 1 87 ? 34.752 -3.342 -34.192 1.00 55.03 87 ASP A O 1
ATOM 707 N N . ASP A 1 88 ? 33.046 -4.783 -34.197 1.00 53.44 88 ASP A N 1
ATOM 708 C CA . ASP A 1 88 ? 33.412 -5.423 -35.481 1.00 53.44 88 ASP A CA 1
ATOM 709 C C . ASP A 1 88 ? 33.024 -4.630 -36.752 1.00 53.44 88 ASP A C 1
ATOM 711 O O . ASP A 1 88 ? 33.326 -5.049 -37.871 1.00 53.44 88 ASP A O 1
ATOM 715 N N . VAL A 1 89 ? 32.377 -3.463 -36.619 1.00 54.28 89 VAL A N 1
ATOM 716 C CA . VAL A 1 89 ? 32.003 -2.597 -37.766 1.00 54.28 89 VAL A CA 1
ATOM 717 C C . VAL A 1 89 ? 32.907 -1.363 -37.829 1.00 54.28 89 VAL A C 1
ATOM 719 O O . VAL A 1 89 ? 32.990 -0.618 -36.847 1.00 54.28 89 VAL A O 1
ATOM 722 N N . GLU A 1 90 ? 33.566 -1.163 -38.978 1.00 51.41 90 GLU A N 1
ATOM 723 C CA . GLU A 1 90 ? 34.491 -0.059 -39.291 1.00 51.41 90 GLU A CA 1
ATOM 724 C C . GLU A 1 90 ? 33.984 1.317 -38.811 1.00 51.41 90 GLU A C 1
ATOM 726 O O . GLU A 1 90 ? 32.809 1.650 -38.962 1.00 51.41 90 GLU A O 1
ATOM 731 N N . GLU A 1 91 ? 34.891 2.161 -38.295 1.00 54.38 91 GLU A N 1
ATOM 732 C CA . GLU A 1 91 ? 34.625 3.504 -37.729 1.00 54.38 91 GLU A CA 1
ATOM 733 C C . GLU A 1 91 ? 33.825 4.468 -38.638 1.00 54.38 91 GLU A C 1
ATOM 735 O O . GLU A 1 91 ? 33.336 5.499 -38.169 1.00 54.38 91 GLU A O 1
ATOM 740 N N . SER A 1 92 ? 33.667 4.156 -39.928 1.00 53.78 92 SER A N 1
ATOM 741 C CA . SER A 1 92 ? 33.041 5.027 -40.927 1.00 53.78 92 SER A CA 1
ATOM 742 C C . SER A 1 92 ? 31.523 4.837 -41.089 1.00 53.78 92 SER A C 1
ATOM 744 O O . SER A 1 92 ? 30.846 5.788 -41.484 1.00 53.78 92 SER A O 1
ATOM 746 N N . MET A 1 93 ? 30.952 3.673 -40.743 1.00 53.91 93 MET A N 1
ATOM 747 C CA . MET A 1 93 ? 29.512 3.397 -40.882 1.00 53.91 93 MET A CA 1
ATOM 748 C C . MET A 1 93 ? 28.861 3.105 -39.524 1.00 53.91 93 MET A C 1
ATOM 750 O O . MET A 1 93 ? 29.232 2.169 -38.828 1.00 53.91 93 MET A O 1
ATOM 754 N N . GLY A 1 94 ? 27.862 3.907 -39.137 1.00 64.00 94 GLY A N 1
ATOM 755 C CA . GLY A 1 94 ? 27.091 3.698 -37.900 1.00 64.00 94 GLY A CA 1
ATOM 756 C C . GLY A 1 94 ? 27.680 4.331 -36.631 1.00 64.00 94 GLY A C 1
ATOM 757 O O . GLY A 1 94 ? 27.149 4.110 -35.542 1.00 64.00 94 GLY A O 1
ATOM 758 N N . SER A 1 95 ? 28.730 5.156 -36.739 1.00 74.62 95 SER A N 1
ATOM 759 C CA . SER A 1 95 ? 29.348 5.825 -35.578 1.00 74.62 95 SER A CA 1
ATOM 760 C C . SER A 1 95 ? 28.380 6.747 -34.821 1.00 74.62 95 SER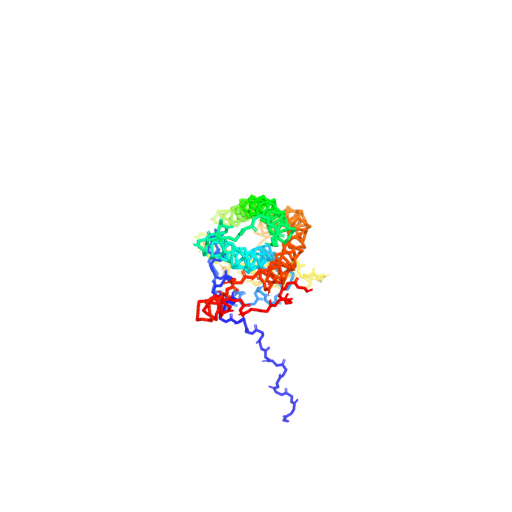 A C 1
ATOM 762 O O . SER A 1 95 ? 28.441 6.831 -33.595 1.00 74.62 95 SER A O 1
ATOM 764 N N . GLU A 1 96 ? 27.447 7.390 -35.526 1.00 81.94 96 GLU A N 1
ATOM 765 C CA . GLU A 1 96 ? 26.417 8.239 -34.920 1.00 81.94 96 GLU A CA 1
ATOM 766 C C . GLU A 1 96 ? 25.357 7.410 -34.178 1.00 81.94 96 GLU A C 1
ATOM 768 O O . GLU A 1 96 ? 25.069 7.678 -33.013 1.00 81.94 96 GLU A O 1
ATOM 773 N N . THR A 1 97 ? 24.853 6.333 -34.789 1.00 83.44 97 THR A N 1
ATOM 774 C CA . THR A 1 97 ? 23.918 5.398 -34.140 1.00 83.44 97 THR A CA 1
ATOM 775 C C . THR A 1 97 ? 24.542 4.770 -32.891 1.00 83.44 97 THR A C 1
ATOM 777 O O . THR A 1 97 ? 23.893 4.700 -31.851 1.00 83.44 97 THR A O 1
ATOM 780 N N . ARG A 1 98 ? 25.834 4.410 -32.926 1.00 81.31 98 ARG A N 1
ATOM 781 C CA . ARG A 1 98 ? 26.569 3.921 -31.745 1.00 81.31 98 ARG A CA 1
ATOM 782 C C . ARG A 1 98 ? 26.637 4.953 -30.620 1.00 81.31 98 ARG A C 1
ATOM 784 O O . ARG A 1 98 ? 26.400 4.606 -29.465 1.00 81.31 98 ARG A O 1
ATOM 791 N N . LYS A 1 99 ? 26.928 6.221 -30.933 1.00 86.69 99 LYS A N 1
ATOM 792 C CA . LYS A 1 99 ? 26.915 7.306 -29.933 1.00 86.69 99 LYS A CA 1
ATOM 793 C C . LYS A 1 99 ? 25.533 7.479 -29.313 1.00 86.69 99 LYS A C 1
ATOM 795 O O . LYS A 1 99 ? 25.439 7.676 -28.104 1.00 86.69 99 LYS A O 1
ATOM 800 N N . GLN A 1 100 ? 24.477 7.377 -30.117 1.00 90.56 100 GLN A N 1
ATOM 801 C CA . GLN A 1 100 ? 23.096 7.462 -29.643 1.00 90.56 100 GLN A CA 1
ATOM 802 C C . GLN A 1 100 ? 22.714 6.266 -28.763 1.00 90.56 100 GLN A C 1
ATOM 804 O O . GLN A 1 100 ? 22.091 6.464 -27.723 1.00 90.56 100 GLN A O 1
ATOM 809 N N . ILE A 1 101 ? 23.151 5.050 -29.107 1.00 89.94 101 ILE A N 1
ATOM 810 C CA . ILE A 1 101 ? 22.967 3.849 -28.277 1.00 89.94 101 ILE A CA 1
ATOM 811 C C . ILE A 1 101 ? 23.706 3.993 -26.943 1.00 89.94 101 ILE A C 1
ATOM 813 O O . ILE A 1 101 ? 23.129 3.720 -25.893 1.00 89.94 101 ILE A O 1
ATOM 817 N N . GLU A 1 102 ? 24.948 4.482 -26.943 1.00 90.19 102 GLU A N 1
ATOM 818 C CA . GLU A 1 102 ? 25.697 4.708 -25.701 1.00 90.19 102 GLU A CA 1
ATOM 819 C C . GLU A 1 102 ? 25.078 5.830 -24.852 1.00 90.19 102 GLU A C 1
ATOM 821 O O . GLU A 1 102 ? 25.027 5.735 -23.624 1.00 90.19 102 GLU A O 1
ATOM 826 N N . ALA A 1 103 ? 24.551 6.882 -25.485 1.00 93.06 103 ALA A N 1
ATOM 827 C CA . ALA A 1 103 ? 23.785 7.915 -24.796 1.00 93.06 103 ALA A CA 1
ATOM 828 C C . ALA A 1 103 ? 22.497 7.343 -24.179 1.00 93.06 103 ALA A C 1
ATOM 830 O O . ALA A 1 103 ? 22.203 7.628 -23.017 1.00 93.06 103 ALA A O 1
ATOM 831 N N . ALA A 1 104 ? 21.774 6.486 -24.906 1.00 93.06 104 ALA A N 1
ATOM 832 C CA . ALA A 1 104 ? 20.597 5.784 -24.402 1.00 93.06 104 ALA A CA 1
ATOM 833 C C . ALA A 1 104 ? 20.951 4.847 -23.236 1.00 93.06 104 ALA A C 1
ATOM 835 O O . ALA A 1 104 ? 20.232 4.822 -22.238 1.00 93.06 104 ALA A O 1
ATOM 836 N N . ARG A 1 105 ? 22.093 4.147 -23.298 1.00 93.31 105 ARG A N 1
ATOM 837 C CA . ARG A 1 105 ? 22.603 3.301 -22.207 1.00 93.31 105 ARG A CA 1
ATOM 838 C C . ARG A 1 105 ? 22.899 4.120 -20.953 1.00 93.31 105 ARG A C 1
ATOM 840 O O . ARG A 1 105 ? 22.461 3.761 -19.864 1.00 93.31 105 ARG A O 1
ATOM 847 N N . LYS A 1 106 ? 23.593 5.254 -21.092 1.00 94.31 106 LYS A N 1
ATOM 848 C CA . LYS A 1 106 ? 23.841 6.185 -19.975 1.00 94.31 106 LYS A CA 1
ATOM 849 C C . LYS A 1 106 ? 22.540 6.746 -19.403 1.00 94.31 106 LYS A C 1
ATOM 851 O O . LYS A 1 106 ? 22.390 6.804 -18.187 1.00 94.31 106 LYS A O 1
ATOM 856 N N . GLY A 1 107 ? 21.589 7.108 -20.265 1.00 94.56 107 GLY A N 1
ATOM 857 C CA . GLY A 1 107 ? 20.250 7.533 -19.857 1.00 94.56 107 GLY A CA 1
ATOM 858 C C . GLY A 1 107 ? 19.506 6.449 -19.075 1.00 94.56 107 GLY A C 1
ATOM 859 O O . GLY A 1 107 ? 18.894 6.749 -18.054 1.00 94.56 107 GLY A O 1
ATOM 860 N N . MET A 1 108 ? 19.624 5.188 -19.495 1.00 94.94 108 MET A N 1
ATOM 861 C CA . MET A 1 108 ? 19.057 4.041 -18.789 1.00 94.94 108 MET A CA 1
ATOM 862 C C . MET A 1 108 ? 19.674 3.866 -17.398 1.00 94.94 108 MET A C 1
ATOM 864 O O . MET A 1 108 ? 18.931 3.646 -16.448 1.00 94.94 108 MET A O 1
ATOM 868 N N . LEU A 1 109 ? 20.994 4.020 -17.247 1.00 94.06 109 LEU A N 1
ATOM 869 C CA . LEU A 1 109 ? 21.648 3.946 -15.933 1.00 94.06 109 LEU A CA 1
ATOM 870 C C . LEU A 1 109 ? 21.139 5.037 -14.980 1.00 94.06 109 LEU A C 1
ATOM 872 O O . LEU A 1 109 ? 20.850 4.751 -13.822 1.00 94.06 109 LEU A O 1
ATOM 876 N N . ILE A 1 110 ? 20.975 6.267 -15.476 1.00 96.50 110 ILE A N 1
ATOM 877 C CA . ILE A 1 110 ? 20.402 7.376 -14.696 1.00 96.50 110 ILE A CA 1
ATOM 878 C C . ILE A 1 110 ? 18.953 7.063 -14.303 1.00 96.50 110 ILE A C 1
ATOM 880 O O . ILE A 1 110 ? 18.561 7.272 -13.156 1.00 96.50 110 ILE A O 1
ATOM 884 N N . LEU A 1 111 ? 18.158 6.542 -15.242 1.00 96.19 111 LEU A N 1
ATOM 885 C CA . LEU A 1 111 ? 16.771 6.154 -14.991 1.00 96.19 111 LEU A CA 1
ATOM 886 C C . LEU A 1 111 ? 16.674 5.013 -13.966 1.00 96.19 111 LEU A C 1
ATOM 888 O O . LEU A 1 111 ? 15.797 5.044 -13.109 1.00 96.19 111 LEU A O 1
ATOM 892 N N . GLY A 1 112 ? 17.595 4.047 -14.031 1.00 96.06 112 GLY A N 1
ATOM 893 C CA . GLY A 1 112 ? 17.742 2.957 -13.069 1.00 96.06 112 GLY A CA 1
ATOM 894 C C . GLY A 1 112 ? 18.058 3.463 -11.666 1.00 96.06 112 GLY A C 1
ATOM 895 O O . GLY A 1 112 ? 17.340 3.117 -10.737 1.00 96.06 112 GLY A O 1
ATOM 896 N N . GLY A 1 113 ? 19.041 4.355 -11.518 1.00 97.00 113 GLY A N 1
ATOM 897 C CA . GLY A 1 113 ? 19.361 4.959 -10.219 1.00 97.00 113 GLY A CA 1
ATOM 898 C C . GLY A 1 113 ? 18.184 5.742 -9.623 1.00 97.00 113 GLY A C 1
ATOM 899 O O . GLY A 1 113 ? 17.842 5.564 -8.460 1.00 97.00 113 GLY A O 1
ATOM 900 N N . ALA A 1 114 ? 17.483 6.536 -10.441 1.00 97.06 114 ALA A N 1
ATOM 901 C CA . ALA A 1 114 ? 16.279 7.246 -9.998 1.00 97.06 114 ALA A CA 1
ATOM 902 C C . ALA A 1 114 ? 15.126 6.298 -9.611 1.00 97.06 114 ALA A C 1
ATOM 904 O O . ALA A 1 114 ? 14.259 6.662 -8.816 1.00 97.06 114 ALA A O 1
ATOM 905 N N . PHE A 1 115 ? 15.073 5.101 -10.196 1.00 97.38 115 PHE A N 1
ATOM 906 C CA . PHE A 1 115 ? 14.102 4.078 -9.828 1.00 97.38 115 PHE A CA 1
ATOM 907 C C . PHE A 1 115 ? 14.482 3.361 -8.530 1.00 97.38 115 PHE A C 1
ATOM 909 O O . PHE A 1 115 ? 13.615 3.190 -7.682 1.00 97.38 115 PHE A O 1
ATOM 916 N N . GLU A 1 116 ? 15.757 3.034 -8.322 1.00 96.50 116 GLU A N 1
ATOM 917 C CA . GLU A 1 116 ? 16.253 2.487 -7.052 1.00 96.50 116 GLU A CA 1
ATOM 918 C C . GLU A 1 116 ? 15.961 3.438 -5.879 1.00 96.50 116 GLU A C 1
ATOM 920 O O . GLU A 1 116 ? 15.481 3.005 -4.832 1.00 96.50 116 GLU A O 1
ATOM 925 N N . GLU A 1 117 ? 16.143 4.749 -6.069 1.00 96.44 117 GLU A N 1
ATOM 926 C CA . GLU A 1 117 ? 15.742 5.760 -5.079 1.00 96.44 117 GLU A CA 1
ATOM 927 C C . GLU A 1 117 ? 14.234 5.713 -4.772 1.00 96.44 117 GLU A C 1
ATOM 929 O O . GLU A 1 117 ? 13.836 5.792 -3.610 1.00 96.44 117 GLU A O 1
ATOM 934 N N . LEU A 1 118 ? 13.381 5.526 -5.788 1.00 95.44 118 LEU A N 1
ATOM 935 C CA . LEU A 1 118 ? 11.935 5.359 -5.586 1.00 95.44 118 LEU A CA 1
ATOM 936 C C . LEU A 1 118 ? 11.586 4.077 -4.824 1.00 95.44 118 LEU A C 1
ATOM 938 O O . LEU A 1 118 ? 10.616 4.062 -4.062 1.00 95.44 118 LEU A O 1
ATOM 942 N N . GLU A 1 119 ? 12.338 2.997 -5.030 1.00 94.94 119 GLU A N 1
ATOM 943 C CA . GLU A 1 119 ? 12.154 1.761 -4.273 1.00 94.94 119 GLU A CA 1
ATOM 944 C C . GLU A 1 119 ? 12.502 1.954 -2.797 1.00 94.94 119 GLU A C 1
ATOM 946 O O . GLU A 1 119 ? 11.724 1.554 -1.931 1.00 94.94 119 GLU A O 1
ATOM 951 N N . LEU A 1 120 ? 13.608 2.642 -2.507 1.00 95.69 120 LEU A N 1
ATOM 952 C CA . LEU A 1 120 ? 14.010 2.980 -1.140 1.00 95.69 120 LEU A CA 1
ATOM 953 C C . LEU A 1 120 ? 12.997 3.910 -0.454 1.00 95.69 120 LEU A C 1
ATOM 955 O O . LEU A 1 120 ? 12.636 3.685 0.708 1.00 95.69 120 LEU A O 1
ATOM 959 N N . ASP A 1 121 ? 12.492 4.920 -1.173 1.00 94.12 121 ASP A N 1
ATOM 960 C CA . ASP A 1 121 ? 11.410 5.797 -0.707 1.00 94.12 121 ASP A CA 1
ATOM 961 C C . ASP A 1 121 ? 10.172 4.966 -0.325 1.00 94.12 121 ASP A C 1
ATOM 963 O O . ASP A 1 121 ? 9.578 5.163 0.742 1.00 94.12 121 ASP A O 1
ATOM 967 N N . ARG A 1 122 ? 9.796 3.997 -1.173 1.00 93.56 122 ARG A N 1
ATOM 968 C CA . ARG A 1 122 ? 8.666 3.089 -0.938 1.00 93.56 122 ARG A CA 1
ATOM 969 C C . ARG A 1 122 ? 8.876 2.216 0.293 1.00 93.56 122 ARG A C 1
ATOM 971 O O . ARG A 1 122 ? 7.976 2.135 1.126 1.00 93.56 122 ARG A O 1
ATOM 978 N N . GLU A 1 123 ? 10.020 1.552 0.415 1.00 93.44 123 GLU A N 1
ATOM 979 C CA . GLU A 1 123 ? 10.321 0.683 1.559 1.00 93.44 123 GLU A CA 1
ATOM 980 C C . GLU A 1 123 ? 10.285 1.465 2.872 1.00 93.44 123 GLU A C 1
ATOM 982 O O . GLU A 1 123 ? 9.646 1.043 3.838 1.00 93.44 123 GLU A O 1
ATOM 987 N N . THR A 1 124 ? 10.881 2.658 2.880 1.00 93.69 124 THR A N 1
ATOM 988 C CA . THR A 1 124 ? 10.853 3.567 4.031 1.00 93.69 124 THR A CA 1
ATOM 989 C C . THR A 1 124 ? 9.422 3.955 4.397 1.00 93.69 124 THR A C 1
ATOM 991 O O . THR A 1 124 ? 9.045 3.927 5.572 1.00 93.69 124 THR A O 1
ATOM 994 N N . LEU A 1 125 ? 8.601 4.285 3.396 1.00 91.94 125 LEU A N 1
ATOM 995 C CA . LEU A 1 125 ? 7.203 4.654 3.587 1.00 91.94 125 LEU A CA 1
ATOM 996 C C . LEU A 1 125 ? 6.370 3.477 4.133 1.00 91.94 125 LEU A C 1
ATOM 998 O O . LEU A 1 125 ? 5.577 3.667 5.060 1.00 91.94 125 LEU A O 1
ATOM 1002 N N . ILE A 1 126 ? 6.576 2.260 3.617 1.00 89.75 126 ILE A N 1
ATOM 1003 C CA . ILE A 1 126 ? 5.938 1.032 4.117 1.00 89.75 126 ILE A CA 1
ATOM 1004 C C . ILE A 1 126 ? 6.305 0.814 5.584 1.00 89.75 126 ILE A C 1
ATOM 1006 O O . ILE A 1 126 ? 5.407 0.708 6.419 1.00 89.75 126 ILE A O 1
ATOM 1010 N N . LEU A 1 127 ? 7.598 0.809 5.913 1.00 90.06 127 LEU A N 1
ATOM 1011 C CA . LEU A 1 127 ? 8.080 0.558 7.271 1.00 90.06 127 LEU A CA 1
ATOM 1012 C C . LEU A 1 127 ? 7.557 1.597 8.269 1.00 90.06 127 LEU A C 1
ATOM 1014 O O . LEU A 1 127 ? 7.080 1.235 9.347 1.00 90.06 127 LEU A O 1
ATOM 1018 N N . ASP A 1 128 ? 7.600 2.885 7.916 1.00 90.94 128 ASP A N 1
ATOM 1019 C CA . ASP A 1 128 ? 7.090 3.947 8.787 1.00 90.94 128 ASP A CA 1
ATOM 1020 C C . ASP A 1 128 ? 5.582 3.803 9.029 1.00 90.94 128 ASP A C 1
ATOM 1022 O O . ASP A 1 128 ? 5.122 3.913 10.169 1.00 90.94 128 ASP A O 1
ATOM 1026 N N . SER A 1 129 ? 4.812 3.493 7.981 1.00 89.31 129 SER A N 1
ATOM 1027 C CA . SER A 1 129 ? 3.364 3.306 8.098 1.00 89.31 129 SER A CA 1
ATOM 1028 C C . SER A 1 129 ? 2.982 2.083 8.916 1.00 89.31 129 SER A C 1
ATOM 1030 O O . SER A 1 129 ? 2.146 2.189 9.811 1.00 89.31 129 SER A O 1
ATOM 1032 N N . GLN A 1 130 ? 3.638 0.945 8.685 1.00 86.56 130 GLN A N 1
ATOM 1033 C CA . GLN A 1 130 ? 3.409 -0.277 9.448 1.00 86.56 130 GLN A CA 1
ATOM 1034 C C . GLN A 1 130 ? 3.733 -0.061 10.921 1.00 86.56 130 GLN A C 1
ATOM 1036 O O . GLN A 1 130 ? 2.910 -0.388 11.773 1.00 86.56 130 GLN A O 1
ATOM 1041 N N . ARG A 1 131 ? 4.871 0.574 11.228 1.00 90.00 131 ARG A N 1
ATOM 1042 C CA . ARG A 1 131 ? 5.258 0.902 12.604 1.00 90.00 131 ARG A CA 1
ATOM 1043 C C . ARG A 1 131 ? 4.217 1.782 13.295 1.00 90.00 131 ARG A C 1
ATOM 1045 O O . ARG A 1 131 ? 3.845 1.507 14.434 1.00 90.00 131 ARG A O 1
ATOM 1052 N N . LYS A 1 132 ? 3.739 2.836 12.625 1.00 90.38 132 LYS A N 1
ATOM 1053 C CA . LYS A 1 132 ? 2.727 3.754 13.175 1.00 90.38 132 LYS A CA 1
ATOM 1054 C C . LYS A 1 132 ? 1.381 3.064 13.389 1.00 90.38 132 LYS A C 1
ATOM 1056 O O . LYS A 1 132 ? 0.801 3.209 14.462 1.00 90.38 132 LYS A O 1
ATOM 1061 N N . LEU A 1 133 ? 0.916 2.282 12.415 1.00 87.38 133 LEU A N 1
ATOM 1062 C CA . LEU A 1 133 ? -0.338 1.530 12.511 1.00 87.38 133 LEU A CA 1
ATOM 1063 C C . LEU A 1 133 ? -0.270 0.441 13.591 1.00 87.38 133 LEU A C 1
ATOM 1065 O O . LEU A 1 133 ? -1.219 0.281 14.352 1.00 87.38 133 LEU A O 1
ATOM 1069 N N . GLN A 1 134 ? 0.861 -0.255 13.731 1.00 87.25 134 GLN A N 1
ATOM 1070 C CA . GLN A 1 134 ? 1.082 -1.219 14.815 1.00 87.25 134 GLN A CA 1
ATOM 1071 C C . GLN A 1 134 ? 1.118 -0.542 16.188 1.00 87.25 134 GLN A C 1
ATOM 1073 O O . GLN A 1 134 ? 0.497 -1.031 17.128 1.00 87.25 134 GLN A O 1
ATOM 1078 N N . ALA A 1 135 ? 1.813 0.592 16.322 1.00 89.12 135 ALA A N 1
ATOM 1079 C CA . ALA A 1 135 ? 1.836 1.352 17.570 1.00 89.12 135 ALA A CA 1
ATOM 1080 C C . ALA A 1 135 ? 0.429 1.824 17.962 1.00 89.12 135 ALA A C 1
ATOM 1082 O O . ALA A 1 135 ? 0.017 1.671 19.112 1.00 89.12 135 ALA A O 1
ATOM 1083 N N . TRP A 1 136 ? -0.331 2.332 16.989 1.00 89.19 136 TRP A N 1
ATOM 1084 C CA . TRP A 1 136 ? -1.727 2.698 17.180 1.00 89.19 136 TRP A CA 1
ATOM 1085 C C . TRP A 1 136 ? -2.578 1.499 17.619 1.00 89.19 136 TRP A C 1
ATOM 1087 O O . TRP A 1 136 ? -3.274 1.576 18.631 1.00 89.19 136 TRP A O 1
ATOM 1097 N N . MET A 1 137 ? -2.455 0.363 16.927 1.00 85.81 137 MET A N 1
ATOM 1098 C CA . MET A 1 137 ? -3.186 -0.861 17.255 1.00 85.81 137 MET A CA 1
ATOM 1099 C C . MET A 1 137 ? -2.879 -1.363 18.665 1.00 85.81 137 MET A C 1
ATOM 1101 O O . MET A 1 137 ? -3.780 -1.743 19.409 1.00 85.81 137 MET A O 1
ATOM 1105 N N . ASN A 1 138 ? -1.612 -1.325 19.071 1.00 87.00 138 ASN A N 1
ATOM 1106 C CA . ASN A 1 138 ? -1.211 -1.709 20.418 1.00 87.00 138 ASN A CA 1
ATOM 1107 C C . ASN A 1 138 ? -1.862 -0.811 21.481 1.00 87.00 138 ASN A C 1
ATOM 1109 O O . ASN A 1 138 ? -2.297 -1.321 22.515 1.00 87.00 138 ASN A O 1
ATOM 1113 N N . ASN A 1 139 ? -1.996 0.493 21.219 1.00 88.19 139 ASN A N 1
ATOM 1114 C CA . ASN A 1 139 ? -2.697 1.422 22.111 1.00 88.19 139 ASN A CA 1
ATOM 1115 C C . ASN A 1 139 ? -4.208 1.146 22.162 1.00 88.19 139 ASN A C 1
ATOM 1117 O O . ASN A 1 139 ? -4.808 1.167 23.241 1.00 88.19 139 ASN A O 1
ATOM 1121 N N . PHE A 1 140 ? -4.819 0.836 21.017 1.00 85.81 140 PHE A N 1
ATOM 1122 C CA . PHE A 1 140 ? -6.228 0.457 20.922 1.00 85.81 140 PHE A CA 1
ATOM 1123 C C . PHE A 1 140 ? -6.518 -0.840 21.700 1.00 85.81 140 PHE A C 1
ATOM 1125 O O . PHE A 1 140 ? -7.359 -0.862 22.600 1.00 85.81 140 PHE A O 1
ATOM 1132 N N . ILE A 1 141 ? -5.745 -1.901 21.450 1.00 83.69 141 ILE A N 1
ATOM 1133 C CA . ILE A 1 141 ? -5.840 -3.176 22.179 1.00 83.69 141 ILE A CA 1
ATOM 1134 C C . ILE A 1 141 ? -5.537 -2.980 23.669 1.00 83.69 141 ILE A C 1
ATOM 1136 O O . ILE A 1 141 ? -6.187 -3.594 24.518 1.00 83.69 141 ILE A O 1
ATOM 1140 N N . GLY A 1 142 ? -4.565 -2.132 24.009 1.00 87.00 142 GLY A N 1
ATOM 1141 C CA . GLY A 1 142 ? -4.256 -1.758 25.389 1.00 87.00 142 GLY A CA 1
ATOM 1142 C C . GLY A 1 142 ? -5.450 -1.117 26.096 1.00 87.00 142 GLY A C 1
ATOM 1143 O O . GLY A 1 142 ? -5.754 -1.482 27.231 1.00 87.00 142 GLY A O 1
ATOM 1144 N N . SER A 1 143 ? -6.181 -0.244 25.399 1.00 86.44 143 SER A N 1
ATOM 1145 C CA . SER A 1 143 ? -7.402 0.382 25.916 1.00 86.44 143 SER A CA 1
ATOM 1146 C C . SER A 1 143 ? -8.499 -0.652 26.172 1.00 86.44 143 SER A C 1
ATOM 1148 O O . SER A 1 143 ? -9.050 -0.675 27.267 1.00 86.44 143 SER A O 1
ATOM 1150 N N . ILE A 1 144 ? -8.730 -1.583 25.236 1.00 84.69 144 ILE A N 1
ATOM 1151 C CA . ILE A 1 144 ? -9.679 -2.699 25.421 1.00 84.69 144 ILE A CA 1
ATOM 1152 C C . ILE A 1 144 ? -9.292 -3.563 26.632 1.00 84.69 144 ILE A C 1
ATOM 1154 O O . ILE A 1 144 ? -10.138 -3.921 27.454 1.00 84.69 144 ILE A O 1
ATOM 1158 N N . LYS A 1 145 ? -8.003 -3.909 26.766 1.00 86.75 145 LYS A N 1
ATOM 1159 C CA . LYS A 1 145 ? -7.500 -4.698 27.902 1.00 86.75 145 LYS A CA 1
ATOM 1160 C C . LYS A 1 145 ? -7.723 -3.978 29.228 1.00 86.75 145 LYS A C 1
ATOM 1162 O O . LYS A 1 145 ? -8.121 -4.629 30.191 1.00 86.75 145 LYS A O 1
ATOM 1167 N N . GLN A 1 146 ? -7.491 -2.668 29.275 1.00 89.31 146 GLN A N 1
ATOM 1168 C CA . GLN A 1 146 ? -7.740 -1.871 30.471 1.00 89.31 146 GLN A CA 1
ATOM 1169 C C . GLN A 1 146 ? -9.232 -1.836 30.811 1.00 89.31 146 GLN A C 1
ATOM 1171 O O . GLN A 1 146 ? -9.580 -2.108 31.952 1.00 89.31 146 GLN A O 1
ATOM 1176 N N . THR A 1 147 ? -10.113 -1.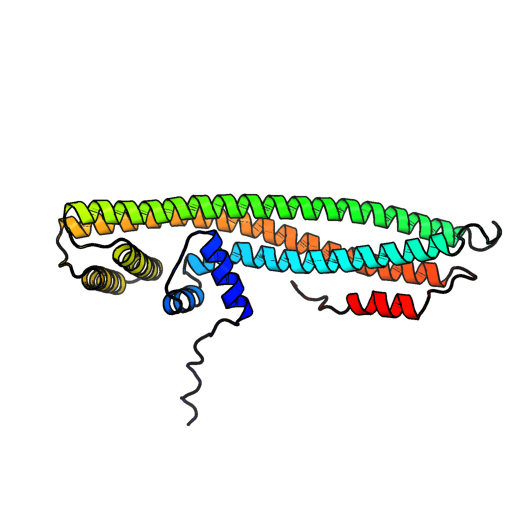619 29.828 1.00 88.12 147 THR A N 1
ATOM 1177 C CA . THR A 1 147 ? -11.572 -1.681 30.024 1.00 88.12 147 THR A CA 1
ATOM 1178 C C . THR A 1 147 ? -12.004 -3.015 30.614 1.00 88.12 147 THR A C 1
ATOM 1180 O O . THR A 1 147 ? -12.786 -3.046 31.560 1.00 88.12 147 THR A O 1
ATOM 1183 N N . ARG A 1 148 ? -11.459 -4.130 30.113 1.00 88.88 148 ARG A N 1
ATOM 1184 C CA . ARG A 1 148 ? -11.720 -5.447 30.699 1.00 88.88 148 ARG A CA 1
ATOM 1185 C C . ARG A 1 148 ? -11.282 -5.506 32.160 1.00 88.88 148 ARG A C 1
ATOM 1187 O O . ARG A 1 148 ? -12.041 -6.004 32.976 1.00 88.88 148 ARG A O 1
ATOM 1194 N N . LEU A 1 149 ? -10.071 -5.048 32.490 1.00 88.75 149 LEU A N 1
ATOM 1195 C CA . LEU A 1 149 ? -9.576 -5.061 33.873 1.00 88.75 149 LEU A CA 1
ATOM 1196 C C . LEU A 1 149 ? -10.460 -4.210 34.793 1.00 88.75 149 LEU A C 1
ATOM 1198 O O . LEU A 1 149 ? -10.812 -4.669 35.875 1.00 88.75 149 LEU A O 1
ATOM 1202 N N . ASP A 1 150 ? -10.869 -3.027 34.337 1.00 89.56 150 ASP A N 1
ATOM 1203 C CA . ASP A 1 150 ? -11.747 -2.123 35.082 1.00 89.56 150 ASP A CA 1
ATOM 1204 C C . ASP A 1 150 ? -13.122 -2.775 35.336 1.00 89.56 150 ASP A C 1
ATOM 1206 O O . ASP A 1 150 ? -13.641 -2.723 36.451 1.00 89.56 150 ASP A O 1
ATOM 1210 N N . LEU A 1 151 ? -13.681 -3.469 34.334 1.00 87.62 151 LEU A N 1
ATOM 1211 C CA . LEU A 1 151 ? -14.917 -4.249 34.475 1.00 87.62 151 LEU A CA 1
ATOM 1212 C C . LEU A 1 151 ? -14.734 -5.473 35.382 1.00 87.62 151 LEU A C 1
ATOM 1214 O O . LEU A 1 151 ? -15.615 -5.784 36.179 1.00 87.62 151 LEU A O 1
ATOM 1218 N N . GLN A 1 152 ? -13.590 -6.154 35.303 1.00 87.62 152 GLN A N 1
ATOM 1219 C CA . GLN A 1 152 ? -13.316 -7.382 36.051 1.00 87.62 152 GLN A CA 1
ATOM 1220 C C . GLN A 1 152 ? -13.238 -7.149 37.565 1.00 87.62 152 GLN A C 1
ATOM 1222 O O . GLN A 1 152 ? -13.593 -8.034 38.338 1.00 87.62 152 GLN A O 1
ATOM 1227 N N . VAL A 1 153 ? -12.844 -5.946 38.002 1.00 88.19 153 VAL A N 1
ATOM 1228 C CA . VAL A 1 153 ? -12.908 -5.539 39.421 1.00 88.19 153 VAL A CA 1
ATOM 1229 C C . VAL A 1 153 ? -14.337 -5.632 39.972 1.00 88.19 153 VAL A C 1
ATOM 1231 O O . VAL A 1 153 ? -14.528 -5.824 41.172 1.00 88.19 153 VAL A O 1
ATOM 1234 N N . LYS A 1 154 ? -15.345 -5.493 39.106 1.00 86.75 154 LYS A N 1
ATOM 1235 C CA . LYS A 1 154 ? -16.765 -5.474 39.472 1.00 86.75 154 LYS A CA 1
ATOM 1236 C C . LYS A 1 154 ? -17.513 -6.731 39.038 1.00 86.75 154 LYS A C 1
ATOM 1238 O O . LYS A 1 154 ? -18.511 -7.082 39.660 1.00 86.75 154 LYS A O 1
ATOM 1243 N N . ILE A 1 155 ? -17.037 -7.411 37.996 1.00 85.62 155 ILE A N 1
ATOM 1244 C CA . ILE A 1 155 ? -17.704 -8.555 37.380 1.00 85.62 155 ILE A CA 1
ATOM 1245 C C . ILE A 1 155 ? -16.691 -9.692 37.185 1.00 85.62 155 ILE A C 1
ATOM 1247 O O . ILE A 1 155 ? -15.843 -9.659 36.295 1.00 85.62 155 ILE A O 1
ATOM 1251 N N . ASN A 1 156 ? -16.813 -10.750 37.989 1.00 78.00 156 ASN A N 1
ATOM 1252 C CA . ASN A 1 156 ? -15.840 -11.850 38.013 1.00 78.00 156 ASN A CA 1
ATOM 1253 C C . ASN A 1 156 ? -15.852 -12.753 36.763 1.00 78.00 156 ASN A C 1
ATOM 1255 O O . ASN A 1 156 ? -14.900 -13.503 36.558 1.00 78.00 156 ASN A O 1
ATOM 1259 N N . SER A 1 157 ? -16.910 -12.721 35.947 1.00 82.06 157 SER A N 1
ATOM 1260 C CA . SER A 1 157 ? -17.126 -13.660 34.833 1.00 82.06 157 SER A CA 1
ATOM 1261 C C . SER A 1 157 ? -16.717 -13.139 33.453 1.00 82.06 157 SER A C 1
ATOM 1263 O O . SER A 1 157 ? -16.852 -13.869 32.479 1.00 82.06 157 SER A O 1
ATOM 1265 N N . VAL A 1 158 ? -16.245 -11.896 33.342 1.00 82.62 158 VAL A N 1
ATOM 1266 C CA . VAL A 1 158 ? -16.042 -11.248 32.038 1.00 82.62 158 VAL A CA 1
ATOM 1267 C C . VAL A 1 158 ? -14.771 -11.750 31.356 1.00 82.62 158 VAL A C 1
ATOM 1269 O O . VAL A 1 158 ? -13.667 -11.606 31.892 1.00 82.62 158 VAL A O 1
ATOM 1272 N N . THR A 1 159 ? -14.895 -12.288 30.141 1.00 81.88 159 THR A N 1
ATOM 1273 C CA . THR A 1 159 ? -13.730 -12.703 29.348 1.00 81.88 159 THR A CA 1
ATOM 1274 C C . THR A 1 159 ? -13.178 -11.564 28.484 1.00 81.88 159 THR A C 1
ATOM 1276 O O . THR A 1 159 ? -13.841 -10.572 28.184 1.00 81.88 159 THR A O 1
ATOM 1279 N N . GLN A 1 160 ? -11.917 -11.693 28.054 1.00 76.25 160 GLN A N 1
ATOM 1280 C CA . GLN A 1 160 ? -11.299 -10.701 27.165 1.00 76.25 160 GLN A CA 1
ATOM 1281 C C . GLN A 1 160 ? -11.948 -10.652 25.790 1.00 76.25 160 GLN A C 1
ATOM 1283 O O . GLN A 1 160 ? -12.042 -9.572 25.214 1.00 76.25 160 GLN A O 1
ATOM 1288 N N . GLU A 1 161 ? -12.341 -11.808 25.259 1.00 78.06 161 GLU A N 1
ATOM 1289 C CA . GLU A 1 161 ? -12.848 -11.893 23.895 1.00 78.06 161 GLU A CA 1
ATOM 1290 C C . GLU A 1 161 ? -14.267 -11.325 23.806 1.00 78.06 161 GLU A C 1
ATOM 1292 O O . GLU A 1 161 ? -14.549 -10.571 22.880 1.00 78.06 161 GLU A O 1
ATOM 1297 N N . GLU A 1 162 ? -15.114 -11.563 24.815 1.00 82.00 162 GLU A N 1
ATOM 1298 C CA . GLU A 1 162 ? -16.450 -10.956 24.907 1.00 82.00 162 GLU A CA 1
ATOM 1299 C C . GLU A 1 162 ? -16.372 -9.429 24.979 1.00 82.00 162 GLU A C 1
ATOM 1301 O O . GLU A 1 162 ? -17.047 -8.748 24.209 1.00 82.00 162 GLU A O 1
ATOM 1306 N N . VAL A 1 163 ? -15.508 -8.876 25.843 1.00 81.50 163 VAL A N 1
ATOM 1307 C CA . VAL A 1 163 ? -15.319 -7.415 25.939 1.00 81.50 163 VAL A CA 1
ATOM 1308 C C . VAL A 1 163 ? -14.767 -6.863 24.642 1.00 81.50 163 VAL A C 1
ATOM 1310 O O . VAL A 1 163 ? -15.243 -5.842 24.171 1.00 81.50 163 VAL A O 1
ATOM 1313 N N . LYS A 1 164 ? -13.773 -7.522 24.048 1.00 79.31 164 LYS A N 1
ATOM 1314 C CA . LYS A 1 164 ? -13.153 -7.068 22.805 1.00 79.31 164 LYS A CA 1
ATOM 1315 C C . LYS A 1 164 ? -14.162 -7.021 21.660 1.00 79.31 164 LYS A C 1
ATOM 1317 O O . LYS A 1 164 ? -14.266 -5.980 21.024 1.00 79.31 164 LYS A O 1
ATOM 1322 N N . ILE A 1 165 ? -14.896 -8.107 21.407 1.00 78.44 165 ILE A N 1
ATOM 1323 C CA . ILE A 1 165 ? -15.889 -8.167 20.323 1.00 78.44 165 ILE A CA 1
ATOM 1324 C C . ILE A 1 165 ? -16.990 -7.133 20.571 1.00 78.44 165 ILE A C 1
ATOM 1326 O O . ILE A 1 165 ? -17.274 -6.322 19.695 1.00 78.44 165 ILE A O 1
ATOM 1330 N N . SER A 1 166 ? -17.541 -7.097 21.786 1.00 80.31 166 SER A N 1
ATOM 1331 C CA . SER A 1 166 ? -18.657 -6.205 22.119 1.00 80.31 166 SER A CA 1
ATOM 1332 C C . SER A 1 166 ? -18.251 -4.732 22.115 1.00 80.31 166 SER A C 1
ATOM 1334 O O . SER A 1 166 ? -19.037 -3.881 21.716 1.00 80.31 166 SER A O 1
ATOM 1336 N N . LEU A 1 167 ? -17.031 -4.402 22.552 1.00 80.06 167 LEU A N 1
ATOM 1337 C CA . LEU A 1 167 ? -16.532 -3.024 22.572 1.00 80.06 167 LEU A CA 1
ATOM 1338 C C . LEU A 1 167 ? -16.177 -2.533 21.166 1.00 80.06 167 LEU A C 1
ATOM 1340 O O . LEU A 1 167 ? -16.363 -1.356 20.877 1.00 80.06 167 LEU A O 1
ATOM 1344 N N . VAL A 1 168 ? -15.696 -3.425 20.293 1.00 76.75 168 VAL A N 1
ATOM 1345 C CA . VAL A 1 168 ? -15.491 -3.134 18.867 1.00 76.75 168 VAL A CA 1
ATOM 1346 C C . VAL A 1 168 ? -16.831 -2.867 18.178 1.00 76.75 168 VAL A C 1
ATOM 1348 O O . VAL A 1 168 ? -16.953 -1.854 17.494 1.00 76.75 168 VAL A O 1
ATOM 1351 N N . ASP A 1 169 ? -17.841 -3.712 18.403 1.00 77.62 169 ASP A N 1
ATOM 1352 C CA . ASP A 1 169 ? -19.200 -3.516 17.873 1.00 77.62 169 ASP A CA 1
ATOM 1353 C C . ASP A 1 169 ? -19.820 -2.203 18.368 1.00 77.62 169 ASP A C 1
ATOM 1355 O O . ASP A 1 169 ? -20.262 -1.365 17.581 1.00 77.62 169 ASP A O 1
ATOM 1359 N N . LEU A 1 170 ? -19.749 -1.969 19.683 1.00 78.75 170 LEU A N 1
ATOM 1360 C CA . LEU A 1 170 ? -20.208 -0.735 20.311 1.00 78.75 170 LEU A CA 1
ATOM 1361 C C . LEU A 1 170 ? -19.519 0.487 19.710 1.00 78.75 170 LEU A C 1
ATOM 1363 O O . LEU A 1 170 ? -20.196 1.443 19.352 1.00 78.75 170 LEU A O 1
ATOM 1367 N N . TYR A 1 171 ? -18.190 0.462 19.594 1.00 75.75 171 TYR A N 1
ATOM 1368 C CA . TYR A 1 171 ? -17.429 1.566 19.021 1.00 75.75 171 TYR A CA 1
ATOM 1369 C C . TYR A 1 171 ? -17.852 1.855 17.580 1.00 75.75 171 TYR A C 1
ATOM 1371 O O . TYR A 1 171 ? -18.061 3.014 17.232 1.00 75.75 171 TYR A O 1
ATOM 1379 N N . HIS A 1 172 ? -18.030 0.823 16.756 1.00 73.81 172 HIS A N 1
ATOM 1380 C CA . HIS A 1 172 ? -18.476 0.998 15.377 1.00 73.81 172 HIS A CA 1
ATOM 1381 C C . HIS A 1 172 ? -19.847 1.653 15.281 1.00 73.81 172 HIS A C 1
ATOM 1383 O O . HIS A 1 172 ? -20.004 2.629 14.551 1.00 73.81 172 HIS A O 1
ATOM 1389 N N . LEU A 1 173 ? -20.812 1.180 16.068 1.00 71.56 173 LEU A N 1
ATOM 1390 C CA . LEU A 1 173 ? -22.134 1.797 16.130 1.00 71.56 173 LEU A CA 1
ATOM 1391 C C . LEU A 1 173 ? -22.067 3.232 16.667 1.00 71.56 173 LEU A C 1
ATOM 1393 O O . LEU A 1 173 ? -22.848 4.072 16.240 1.00 71.56 173 LEU A O 1
ATOM 1397 N N . TYR A 1 174 ? -21.125 3.531 17.563 1.00 71.00 174 TYR A N 1
ATOM 1398 C CA . TYR A 1 174 ? -20.937 4.866 18.134 1.00 71.00 174 TYR A CA 1
ATOM 1399 C C . TYR A 1 174 ? -20.333 5.872 17.144 1.00 71.00 174 TYR A C 1
ATOM 1401 O O . TYR A 1 174 ? -20.679 7.049 17.193 1.00 71.00 174 TYR A O 1
ATOM 1409 N N . VAL A 1 175 ? -19.420 5.432 16.271 1.00 66.62 175 VAL A N 1
ATOM 1410 C CA . VAL A 1 175 ? -18.806 6.277 15.228 1.00 66.62 175 VAL A CA 1
ATOM 1411 C C . VAL A 1 175 ? -19.810 6.599 14.120 1.00 66.62 175 VAL A C 1
ATOM 1413 O O . VAL A 1 175 ? -19.822 7.722 13.625 1.00 66.62 175 VAL A O 1
ATOM 1416 N N . ASP A 1 176 ? -20.682 5.649 13.777 1.00 64.38 176 ASP A N 1
ATOM 1417 C CA . ASP A 1 176 ? -21.723 5.831 12.756 1.00 64.38 176 ASP A CA 1
ATOM 1418 C C . ASP A 1 176 ? -22.998 6.520 13.294 1.00 64.38 176 ASP A C 1
ATOM 1420 O O . ASP A 1 176 ? -23.893 6.874 12.523 1.00 64.38 176 ASP A O 1
ATOM 1424 N N . ALA A 1 177 ? -23.125 6.703 14.613 1.00 61.75 177 ALA A N 1
ATOM 1425 C CA . ALA A 1 177 ? -24.334 7.244 15.225 1.00 61.75 177 ALA A CA 1
ATOM 1426 C C . ALA A 1 177 ? -24.348 8.779 15.275 1.00 61.75 177 ALA A C 1
ATOM 1428 O O . ALA A 1 177 ? -23.870 9.394 16.226 1.00 61.75 177 ALA A O 1
ATOM 1429 N N . ASP A 1 178 ? -25.064 9.390 14.330 1.00 60.34 178 ASP A N 1
ATOM 1430 C CA . ASP A 1 178 ? -25.567 10.770 14.464 1.00 60.34 178 ASP A CA 1
ATOM 1431 C C . ASP A 1 178 ? -26.785 10.863 15.413 1.00 60.34 178 ASP A C 1
ATOM 1433 O O . ASP A 1 178 ? -27.241 11.951 15.770 1.00 60.34 178 ASP A O 1
ATOM 1437 N N . ASN A 1 179 ? -27.344 9.718 15.825 1.00 64.56 179 ASN A N 1
ATOM 1438 C CA . ASN A 1 179 ? -28.593 9.620 16.576 1.00 64.56 179 ASN A CA 1
ATOM 1439 C C . ASN A 1 179 ? -28.391 8.921 17.930 1.00 64.56 179 ASN A C 1
ATOM 1441 O O . ASN A 1 179 ? -27.898 7.797 18.007 1.00 64.56 179 ASN A O 1
ATOM 1445 N N . PHE A 1 180 ? -28.869 9.567 18.996 1.00 65.75 180 PHE A N 1
ATOM 1446 C CA . PHE A 1 180 ? -28.836 9.072 20.375 1.00 65.75 180 PHE A CA 1
ATOM 1447 C C . PHE A 1 180 ? -29.455 7.671 20.553 1.00 65.75 180 PHE A C 1
ATOM 1449 O O . PHE A 1 180 ? -28.954 6.877 21.344 1.00 65.75 180 PHE A O 1
ATOM 1456 N N . SER A 1 181 ? -30.507 7.337 19.796 1.00 71.38 181 SER A N 1
ATOM 1457 C CA . SER A 1 181 ? -31.159 6.016 19.883 1.00 71.38 181 SER A CA 1
ATOM 1458 C C . SER A 1 181 ? -30.239 4.855 19.486 1.00 71.38 181 SER A C 1
ATOM 1460 O O . SER A 1 181 ? -30.264 3.809 20.127 1.00 71.38 181 SER A O 1
ATOM 1462 N N . VAL A 1 182 ? -29.366 5.057 18.494 1.00 75.38 182 VAL A N 1
ATOM 1463 C CA . VAL A 1 182 ? -28.415 4.035 18.023 1.00 75.38 182 VAL A CA 1
ATOM 1464 C C . VAL A 1 182 ? -27.350 3.753 19.083 1.00 75.38 182 VAL A C 1
ATOM 1466 O O . VAL A 1 182 ? -26.947 2.608 19.276 1.00 75.38 182 VAL A O 1
ATOM 1469 N N . VAL A 1 183 ? -26.931 4.790 19.811 1.00 76.62 183 VAL A N 1
ATOM 1470 C CA . VAL A 1 183 ? -25.955 4.672 20.898 1.00 76.62 183 VAL A CA 1
ATOM 1471 C C . VAL A 1 183 ? -26.508 3.851 22.063 1.00 76.62 183 VAL A C 1
ATOM 1473 O O . VAL A 1 183 ? -25.806 2.980 22.577 1.00 76.62 183 VAL A O 1
ATOM 1476 N N . GLU A 1 184 ? -27.752 4.095 22.480 1.00 80.88 184 GLU A N 1
ATOM 1477 C CA . GLU A 1 184 ? -28.356 3.335 23.584 1.00 80.88 184 GLU A CA 1
ATOM 1478 C C . GLU A 1 184 ? -28.655 1.880 23.208 1.00 80.88 184 GLU A C 1
ATOM 1480 O O . GLU A 1 184 ? -28.410 0.964 24.002 1.00 80.88 184 GLU A O 1
ATOM 1485 N N . ASP A 1 185 ? -29.071 1.630 21.966 1.00 82.00 185 ASP A N 1
ATOM 1486 C CA . ASP A 1 185 ? -29.197 0.267 21.448 1.00 82.00 185 ASP A CA 1
ATOM 1487 C C . ASP A 1 185 ? -27.845 -0.459 21.448 1.00 82.00 185 ASP A C 1
ATOM 1489 O O . ASP A 1 185 ? -27.760 -1.627 21.839 1.00 82.00 185 ASP A O 1
ATOM 1493 N N . ALA A 1 186 ? -26.768 0.225 21.057 1.00 81.75 186 ALA A N 1
ATOM 1494 C CA . ALA A 1 186 ? -25.425 -0.342 21.043 1.00 81.75 186 ALA A CA 1
ATOM 1495 C C . ALA A 1 186 ? -24.925 -0.680 22.457 1.00 81.75 186 ALA A C 1
ATOM 1497 O O . ALA A 1 186 ? -24.399 -1.772 22.683 1.00 81.75 186 ALA A O 1
ATOM 1498 N N . LYS A 1 187 ? -25.137 0.206 23.439 1.00 86.50 187 LYS A N 1
ATOM 1499 C CA . LYS A 1 187 ? -24.818 -0.083 24.848 1.00 86.50 187 LYS A CA 1
ATOM 1500 C C . LYS A 1 187 ? -25.621 -1.269 25.371 1.00 86.50 187 LYS A C 1
ATOM 1502 O O . LYS A 1 187 ? -25.070 -2.153 26.020 1.00 86.50 187 LYS A O 1
ATOM 1507 N N . THR A 1 188 ? -26.909 -1.336 25.039 1.00 86.62 188 THR A N 1
ATOM 1508 C CA . THR A 1 188 ? -27.772 -2.460 25.424 1.00 86.62 188 THR A CA 1
ATOM 1509 C C . THR A 1 188 ? -27.242 -3.780 24.861 1.00 86.62 188 THR A C 1
ATOM 1511 O O . THR A 1 188 ? -27.182 -4.782 25.577 1.00 86.62 188 THR A O 1
ATOM 1514 N N . ARG A 1 189 ? -26.795 -3.791 23.597 1.00 85.31 189 ARG A N 1
ATOM 1515 C CA . ARG A 1 189 ? -26.142 -4.961 22.987 1.00 85.31 189 ARG A CA 1
ATOM 1516 C C . ARG A 1 189 ? -24.848 -5.326 23.701 1.00 85.31 189 ARG A C 1
ATOM 1518 O O . ARG A 1 189 ? -24.653 -6.505 23.982 1.00 85.31 189 ARG A O 1
ATOM 1525 N N . PHE A 1 190 ? -24.016 -4.341 24.041 1.00 88.62 190 PHE A N 1
ATOM 1526 C CA . PHE A 1 190 ? -22.776 -4.556 24.788 1.00 88.62 190 PHE A CA 1
ATOM 1527 C C . PHE A 1 190 ? -23.036 -5.272 26.121 1.00 88.62 190 PHE A C 1
ATOM 1529 O O . PHE A 1 190 ? -22.460 -6.329 26.380 1.00 88.62 190 PHE A O 1
ATOM 1536 N N . TRP A 1 191 ? -23.952 -4.747 26.937 1.00 89.94 191 TRP A N 1
ATOM 1537 C CA . TRP A 1 191 ? -24.288 -5.320 28.244 1.00 89.94 191 TRP A CA 1
ATOM 1538 C C . TRP A 1 191 ? -24.902 -6.716 28.135 1.00 89.94 191 TRP A C 1
ATOM 1540 O O . TRP A 1 191 ? -24.544 -7.622 28.891 1.00 89.94 191 TRP A O 1
ATOM 1550 N N . LYS A 1 192 ? -25.764 -6.926 27.132 1.00 88.69 192 LYS A N 1
ATOM 1551 C CA . LYS A 1 192 ? -26.334 -8.241 26.827 1.00 88.69 192 LYS A CA 1
ATOM 1552 C C . LYS A 1 192 ? -25.261 -9.249 26.410 1.00 88.69 192 LYS A C 1
ATOM 1554 O O . LYS A 1 192 ? -25.328 -10.400 26.829 1.00 88.69 192 LYS A O 1
ATOM 1559 N N . ALA A 1 193 ? -24.285 -8.831 25.608 1.00 85.44 193 ALA A N 1
ATOM 1560 C CA . ALA A 1 193 ? -23.221 -9.699 25.113 1.00 85.44 193 ALA A CA 1
ATOM 1561 C C . ALA A 1 193 ? -22.277 -10.168 26.228 1.00 85.44 193 ALA A C 1
ATOM 1563 O O . ALA A 1 193 ? -21.832 -11.311 26.199 1.00 85.44 193 ALA A O 1
ATOM 1564 N N . ILE A 1 194 ? -22.031 -9.331 27.240 1.00 87.19 194 ILE A N 1
ATOM 1565 C CA . ILE A 1 194 ? -21.253 -9.724 28.425 1.00 87.19 194 ILE A CA 1
ATOM 1566 C C . ILE A 1 194 ? -22.115 -10.313 29.558 1.00 87.19 194 ILE A C 1
ATOM 1568 O O . ILE A 1 194 ? -21.583 -10.647 30.614 1.00 87.19 194 ILE A O 1
ATOM 1572 N N . ASN A 1 195 ? -23.429 -10.452 29.338 1.00 87.38 195 ASN A N 1
ATOM 1573 C CA . ASN A 1 195 ? -24.419 -10.994 30.275 1.00 87.38 195 ASN A CA 1
ATOM 1574 C C . ASN A 1 195 ? -24.444 -10.288 31.649 1.00 87.38 195 ASN A C 1
ATOM 1576 O O . ASN A 1 195 ? -24.431 -10.935 32.699 1.00 87.38 195 ASN A O 1
ATOM 1580 N N . VAL A 1 196 ? -24.452 -8.952 31.644 1.00 87.50 196 VAL A N 1
ATOM 1581 C CA . VAL A 1 196 ? -24.431 -8.115 32.856 1.00 87.50 196 VAL A CA 1
ATOM 1582 C C . VAL A 1 196 ? -25.489 -7.025 32.753 1.00 87.50 196 VAL A C 1
ATOM 1584 O O . VAL A 1 196 ? -25.681 -6.444 31.689 1.00 87.50 196 VAL A O 1
ATOM 1587 N N . GLU A 1 197 ? -26.163 -6.716 33.861 1.00 87.31 197 GLU A N 1
ATOM 1588 C CA . GLU A 1 197 ? -27.058 -5.559 33.925 1.00 87.31 197 GLU A CA 1
ATOM 1589 C C . GLU A 1 197 ? -26.265 -4.254 34.039 1.00 87.31 197 GLU A C 1
ATOM 1591 O O . GLU A 1 197 ? -25.325 -4.134 34.830 1.00 87.31 197 GLU A O 1
ATOM 1596 N N . SER A 1 198 ? -26.669 -3.254 33.257 1.00 88.12 198 SER A N 1
ATOM 1597 C CA . SER A 1 198 ? -26.075 -1.923 33.319 1.00 88.12 198 SER A CA 1
ATOM 1598 C C . SER A 1 198 ? -26.353 -1.267 34.677 1.00 88.12 198 SER A C 1
ATOM 1600 O O . SER A 1 198 ? -27.496 -1.178 35.127 1.00 88.12 198 SER A O 1
ATOM 1602 N N . THR A 1 199 ? -25.297 -0.785 35.331 1.00 91.56 199 THR A N 1
ATOM 1603 C CA . THR A 1 199 ? -25.382 0.056 36.534 1.00 91.56 199 THR A CA 1
ATOM 1604 C C . THR A 1 199 ? -24.678 1.381 36.270 1.00 91.56 199 THR A C 1
ATOM 1606 O O . THR A 1 199 ? -23.813 1.460 35.399 1.00 91.56 199 THR A O 1
ATOM 1609 N N . SER A 1 200 ? -24.984 2.427 37.044 1.00 90.06 200 SER A N 1
ATOM 1610 C CA . SER A 1 200 ? -24.377 3.752 36.835 1.00 90.06 200 SER A CA 1
ATOM 1611 C C . SER A 1 200 ? -22.844 3.738 36.905 1.00 90.06 200 SER A C 1
ATOM 1613 O O . SER A 1 200 ? -22.188 4.478 36.179 1.00 90.06 200 SER A O 1
ATOM 1615 N N . GLU A 1 201 ? -22.265 2.893 37.764 1.00 90.00 201 GLU A N 1
ATOM 1616 C CA . GLU A 1 201 ? -20.809 2.742 37.888 1.00 90.00 201 GLU A CA 1
ATOM 1617 C C . GLU A 1 201 ? -20.209 2.050 36.650 1.00 90.00 201 GLU A C 1
ATOM 1619 O O . GLU A 1 201 ? -19.191 2.496 36.120 1.00 90.00 201 GLU A O 1
ATOM 1624 N N . LEU A 1 202 ? -20.864 1.001 36.142 1.00 90.31 202 LEU A N 1
ATOM 1625 C CA . LEU A 1 202 ? -20.425 0.280 34.943 1.00 90.31 202 LEU A CA 1
ATOM 1626 C C . LEU A 1 202 ? -20.576 1.127 33.669 1.00 90.31 202 LEU A C 1
ATOM 1628 O O . LEU A 1 202 ? -19.683 1.117 32.820 1.00 90.31 202 LEU A O 1
ATOM 1632 N N . GLU A 1 203 ? -21.645 1.918 33.564 1.00 90.38 203 GLU A N 1
ATOM 1633 C CA . GLU A 1 203 ? -21.825 2.909 32.494 1.00 90.38 203 GLU A CA 1
ATOM 1634 C C . GLU A 1 203 ? -20.695 3.932 32.478 1.00 90.38 203 GLU A C 1
ATOM 1636 O O . GLU A 1 203 ? -20.171 4.263 31.417 1.00 90.38 203 GLU A O 1
ATOM 1641 N N . GLN A 1 204 ? -20.256 4.400 33.648 1.00 90.81 204 GLN A N 1
ATOM 1642 C CA . GLN A 1 204 ? -19.151 5.349 33.726 1.00 90.81 204 GLN A CA 1
ATOM 1643 C C . GLN A 1 204 ? -17.831 4.733 33.230 1.00 90.81 204 GLN A C 1
ATOM 1645 O O . GLN A 1 204 ? -17.067 5.398 32.519 1.00 90.81 204 GLN A O 1
ATOM 1650 N N . ILE A 1 205 ? -17.566 3.460 33.555 1.00 90.25 205 ILE A N 1
ATOM 1651 C CA . ILE A 1 205 ? -16.406 2.711 33.038 1.00 90.25 205 ILE A CA 1
ATOM 1652 C C . ILE A 1 205 ? -16.498 2.578 31.513 1.00 90.25 205 ILE A C 1
ATOM 1654 O O . ILE A 1 205 ? -15.518 2.844 30.805 1.00 90.25 205 ILE A O 1
ATOM 1658 N N . LEU A 1 206 ? -17.674 2.210 30.999 1.00 88.56 206 LEU A N 1
ATOM 1659 C CA . LEU A 1 206 ? -17.915 2.054 29.568 1.00 88.56 206 LEU A CA 1
ATOM 1660 C C . LEU A 1 206 ? -17.730 3.382 28.825 1.00 88.56 206 LEU A C 1
ATOM 1662 O O . LEU A 1 206 ? -16.974 3.451 27.860 1.00 88.56 206 LEU A O 1
ATOM 1666 N N . GLN A 1 207 ? -18.332 4.463 29.317 1.00 88.38 207 GLN A N 1
ATOM 1667 C CA . GLN A 1 207 ? -18.238 5.788 28.711 1.00 88.38 207 GLN A CA 1
ATOM 1668 C C . GLN A 1 207 ? -16.802 6.324 28.712 1.00 88.38 207 GLN A C 1
ATOM 1670 O O . GLN A 1 207 ? -16.333 6.856 27.703 1.00 88.38 207 GLN A O 1
ATOM 1675 N N . THR A 1 208 ? -16.065 6.120 29.807 1.00 89.62 208 THR A N 1
ATOM 1676 C CA . THR A 1 208 ? -14.636 6.463 29.883 1.00 89.62 208 THR A CA 1
ATOM 1677 C C . THR A 1 208 ? -13.823 5.675 28.854 1.00 89.62 208 THR A C 1
ATOM 1679 O O . THR A 1 208 ? -12.906 6.212 28.232 1.00 89.62 208 THR A O 1
ATOM 1682 N N . SER A 1 209 ? -14.165 4.404 28.648 1.00 87.06 209 SER A N 1
ATOM 1683 C CA . SER A 1 209 ? -13.501 3.527 27.682 1.00 87.06 209 SER A CA 1
ATOM 1684 C C . SER A 1 209 ? -13.765 3.950 26.239 1.00 87.06 209 SER A C 1
ATOM 1686 O O . SER A 1 209 ? -12.821 4.071 25.461 1.00 87.06 209 SER A O 1
ATOM 1688 N N . ILE A 1 210 ? -15.019 4.262 25.901 1.00 83.62 210 ILE A N 1
ATOM 1689 C CA . ILE A 1 210 ? -15.397 4.787 24.582 1.00 83.62 210 ILE A CA 1
ATOM 1690 C C . ILE A 1 210 ? -14.639 6.085 24.298 1.00 83.62 210 ILE A C 1
ATOM 1692 O O . ILE A 1 210 ? -14.078 6.239 23.217 1.00 83.62 210 ILE A O 1
ATOM 1696 N N . TYR A 1 211 ? -14.555 6.997 25.272 1.00 84.75 211 TYR A N 1
ATOM 1697 C CA . TYR A 1 211 ? -13.820 8.252 25.102 1.00 84.75 211 TYR A CA 1
ATOM 1698 C C . TYR A 1 211 ? -12.324 8.023 24.846 1.00 84.75 211 TYR A C 1
ATOM 1700 O O . TYR A 1 211 ? -11.748 8.640 23.952 1.00 84.75 211 TYR A O 1
ATOM 1708 N N . LYS A 1 212 ? -11.690 7.096 25.579 1.00 84.81 212 LYS A N 1
ATOM 1709 C CA . LYS A 1 212 ? -10.292 6.705 25.331 1.00 84.81 212 LYS A CA 1
ATOM 1710 C C . LYS A 1 212 ? -10.103 6.176 23.911 1.00 84.81 212 LYS A C 1
ATOM 1712 O O . LYS A 1 212 ? -9.170 6.602 23.239 1.00 84.81 212 LYS A O 1
ATOM 1717 N N . ILE A 1 213 ? -10.989 5.292 23.451 1.00 81.81 213 ILE A N 1
ATOM 1718 C CA . ILE A 1 213 ? -10.926 4.737 22.096 1.00 81.81 213 ILE A CA 1
ATOM 1719 C C . ILE A 1 213 ? -11.126 5.843 21.052 1.00 81.81 213 ILE A C 1
ATOM 1721 O O . ILE A 1 213 ? -10.325 5.958 20.129 1.00 81.81 213 ILE A O 1
ATOM 1725 N N . LYS A 1 214 ? -12.117 6.718 21.228 1.00 79.94 214 LYS A N 1
ATOM 1726 C CA . LYS A 1 214 ? -12.361 7.848 20.323 1.00 79.94 214 LYS A CA 1
ATOM 1727 C C . LYS A 1 214 ? -11.158 8.791 20.229 1.00 79.94 214 LYS A C 1
ATOM 1729 O O . LYS A 1 214 ? -10.798 9.222 19.143 1.00 79.94 214 LYS A O 1
ATOM 1734 N N . ASN A 1 215 ? -10.458 9.042 21.333 1.00 81.62 215 ASN A N 1
ATOM 1735 C CA . ASN A 1 215 ? -9.230 9.844 21.293 1.00 81.62 215 ASN A CA 1
ATOM 1736 C C . ASN A 1 215 ? -8.106 9.172 20.488 1.00 81.62 215 ASN A C 1
ATOM 1738 O O . ASN A 1 215 ? -7.245 9.861 19.945 1.00 81.62 215 ASN A O 1
ATOM 1742 N N . THR A 1 216 ? -8.095 7.838 20.383 1.00 81.94 216 THR A N 1
ATOM 1743 C CA . THR A 1 216 ? -7.150 7.156 19.487 1.00 81.94 216 THR A CA 1
ATOM 1744 C C . THR A 1 216 ? -7.519 7.354 18.015 1.00 81.94 216 THR A C 1
ATOM 1746 O O . THR A 1 216 ? -6.623 7.383 17.176 1.00 81.94 216 THR A O 1
ATOM 1749 N N . GLU A 1 217 ? -8.792 7.562 17.680 1.00 81.31 217 GLU A N 1
ATOM 1750 C CA . GLU A 1 217 ? -9.260 7.772 16.304 1.00 81.31 217 GLU A CA 1
ATOM 1751 C C . GLU A 1 217 ? -8.635 9.006 15.648 1.00 81.31 217 GLU A C 1
ATOM 1753 O O . GLU A 1 217 ? -8.197 8.949 14.501 1.00 81.31 217 GLU A O 1
ATOM 1758 N N . GLU A 1 218 ? -8.523 10.113 16.383 1.00 82.56 218 GLU A N 1
ATOM 1759 C CA . GLU A 1 218 ? -7.896 11.332 15.866 1.00 82.56 218 GLU A CA 1
ATOM 1760 C C . GLU A 1 218 ? -6.430 11.083 15.479 1.00 82.56 218 GLU A C 1
ATOM 1762 O O . GLU A 1 218 ? -5.986 11.489 14.403 1.00 82.56 218 GLU A O 1
ATOM 1767 N N . ALA A 1 219 ? -5.698 10.327 16.303 1.00 85.69 219 ALA A N 1
ATOM 1768 C CA . ALA A 1 219 ? -4.332 9.920 15.993 1.00 85.69 219 ALA A CA 1
ATOM 1769 C C . ALA A 1 219 ? -4.268 9.008 14.755 1.00 85.69 219 ALA A C 1
ATOM 1771 O O . ALA A 1 219 ? -3.357 9.155 13.938 1.00 85.69 219 ALA A O 1
ATOM 1772 N N . LEU A 1 220 ? -5.236 8.098 14.578 1.00 86.81 220 LEU A N 1
ATOM 1773 C CA . LEU A 1 220 ? -5.332 7.276 13.368 1.00 86.81 220 LEU A CA 1
ATOM 1774 C C . LEU A 1 220 ? -5.559 8.152 12.137 1.00 86.81 220 LEU A C 1
ATOM 1776 O O . LEU A 1 220 ? -4.824 8.027 11.165 1.00 86.81 220 LEU A O 1
ATOM 1780 N N . ASN A 1 221 ? -6.523 9.068 12.188 1.00 86.44 221 ASN A N 1
ATOM 1781 C CA . ASN A 1 221 ? -6.837 9.956 11.073 1.00 86.44 221 ASN A CA 1
ATOM 1782 C C . ASN A 1 221 ? -5.630 10.816 10.676 1.00 86.44 221 ASN A C 1
ATOM 1784 O O . ASN A 1 221 ? -5.340 10.947 9.490 1.00 86.44 221 ASN A O 1
ATOM 1788 N N . GLN A 1 222 ? -4.860 11.323 11.640 1.00 87.56 222 GLN A N 1
ATOM 1789 C CA . GLN A 1 222 ? -3.611 12.038 11.354 1.00 87.56 222 GLN A CA 1
ATOM 1790 C C . GLN A 1 222 ? -2.571 11.143 10.660 1.00 87.56 222 GLN A C 1
ATOM 1792 O O . GLN A 1 222 ? -1.951 11.565 9.679 1.00 87.56 222 GLN A O 1
ATOM 1797 N N . ILE A 1 223 ? -2.396 9.899 11.129 1.00 88.50 223 ILE A N 1
ATOM 1798 C CA . ILE A 1 223 ? -1.511 8.918 10.482 1.00 88.50 223 ILE A CA 1
ATOM 1799 C C . ILE A 1 223 ? -1.969 8.678 9.040 1.00 88.50 223 ILE A C 1
ATOM 1801 O O . ILE A 1 223 ? -1.154 8.797 8.125 1.00 88.50 223 ILE A O 1
ATOM 1805 N N . LEU A 1 224 ? -3.257 8.394 8.836 1.00 88.19 224 LEU A N 1
ATOM 1806 C CA . LEU A 1 224 ? -3.834 8.067 7.535 1.00 88.19 224 LEU A CA 1
ATOM 1807 C C . LEU A 1 224 ? -3.720 9.228 6.546 1.00 88.19 224 LEU A C 1
ATOM 1809 O O . LEU A 1 224 ? -3.233 9.013 5.441 1.00 88.19 224 LEU A O 1
ATOM 1813 N N . THR A 1 225 ? -4.088 10.449 6.940 1.00 87.81 225 THR A N 1
ATOM 1814 C CA . THR A 1 225 ? -3.979 11.639 6.081 1.00 87.81 225 THR A CA 1
ATOM 1815 C C . THR A 1 225 ? -2.528 11.893 5.684 1.00 87.81 225 THR A C 1
ATOM 1817 O O . THR A 1 225 ? -2.225 12.020 4.503 1.00 87.81 225 THR A O 1
ATOM 1820 N N . SER A 1 226 ? -1.599 11.866 6.650 1.00 86.88 226 SER A N 1
ATOM 1821 C CA . SER A 1 226 ? -0.172 12.086 6.362 1.00 86.88 226 SER A CA 1
ATOM 1822 C C . SER A 1 226 ? 0.428 11.034 5.426 1.00 86.88 226 SER A C 1
ATOM 1824 O O . SER A 1 226 ? 1.410 11.295 4.727 1.00 86.88 226 SER A O 1
ATOM 1826 N N . TYR A 1 227 ? -0.132 9.826 5.455 1.00 89.25 227 TYR A N 1
ATOM 1827 C CA . TYR A 1 227 ? 0.311 8.717 4.638 1.00 89.25 227 TYR A CA 1
ATOM 1828 C C . TYR A 1 227 ? -0.277 8.778 3.232 1.00 89.25 227 TYR A C 1
ATOM 1830 O O . TYR A 1 227 ? 0.447 8.549 2.267 1.00 89.25 227 TYR A O 1
ATOM 1838 N N . HIS A 1 228 ? -1.570 9.081 3.125 1.00 86.62 228 HIS A N 1
ATOM 1839 C CA . HIS A 1 228 ? -2.299 9.087 1.865 1.00 86.62 228 HIS A CA 1
ATOM 1840 C C . HIS A 1 228 ? -1.619 9.994 0.839 1.00 86.62 228 HIS A C 1
ATOM 1842 O O . HIS A 1 228 ? -1.278 9.521 -0.242 1.00 86.62 228 HIS A O 1
ATOM 1848 N N . ASP A 1 229 ? -1.279 11.222 1.235 1.00 88.31 229 ASP A N 1
ATOM 1849 C CA . ASP A 1 229 ? -0.608 12.188 0.361 1.00 88.31 229 ASP A CA 1
ATOM 1850 C C . ASP A 1 229 ? 0.747 11.670 -0.144 1.00 88.31 229 ASP A C 1
ATOM 1852 O O . ASP A 1 229 ? 1.075 11.777 -1.326 1.00 88.31 229 ASP A O 1
ATOM 1856 N N . LYS A 1 230 ? 1.549 11.069 0.744 1.00 91.50 230 LYS A N 1
ATOM 1857 C CA . LYS A 1 230 ? 2.870 10.525 0.387 1.00 91.50 230 LYS A CA 1
ATOM 1858 C C . LYS A 1 230 ? 2.758 9.312 -0.527 1.00 91.50 230 LYS A C 1
ATOM 1860 O O . LYS A 1 230 ? 3.561 9.156 -1.445 1.00 91.50 230 LYS A O 1
ATOM 1865 N N . ALA A 1 231 ? 1.789 8.445 -0.259 1.00 89.44 231 ALA A N 1
ATOM 1866 C CA . ALA A 1 231 ? 1.569 7.233 -1.027 1.00 89.44 231 ALA A CA 1
ATOM 1867 C C . ALA A 1 231 ? 1.032 7.544 -2.426 1.00 89.44 231 ALA A C 1
ATOM 1869 O O . ALA A 1 231 ? 1.485 6.933 -3.392 1.00 89.44 231 ALA A O 1
ATOM 1870 N N . ASP A 1 232 ? 0.149 8.535 -2.550 1.00 88.81 232 ASP A N 1
ATOM 1871 C CA . ASP A 1 232 ? -0.354 9.001 -3.841 1.00 88.81 232 ASP A CA 1
ATOM 1872 C C . ASP A 1 232 ? 0.756 9.662 -4.667 1.00 88.81 232 ASP A C 1
ATOM 1874 O O . ASP A 1 232 ? 0.937 9.313 -5.835 1.00 88.81 232 ASP A O 1
ATOM 1878 N N . GLN A 1 233 ? 1.585 10.515 -4.055 1.00 92.31 233 GLN A N 1
ATOM 1879 C CA . GLN A 1 233 ? 2.762 11.089 -4.722 1.00 92.31 233 GLN A CA 1
ATOM 1880 C C . GLN A 1 233 ? 3.740 10.007 -5.198 1.00 92.31 233 GLN A C 1
ATOM 1882 O O . GLN A 1 233 ? 4.259 10.067 -6.315 1.00 92.31 233 GLN A O 1
ATOM 1887 N N . LEU A 1 234 ? 4.000 8.996 -4.365 1.00 93.31 234 LEU A N 1
ATOM 1888 C CA . LEU A 1 234 ? 4.844 7.863 -4.736 1.00 93.31 234 LEU A CA 1
ATOM 1889 C C . LEU A 1 234 ? 4.230 7.069 -5.897 1.00 93.31 234 LEU A C 1
ATOM 1891 O O . LEU A 1 234 ? 4.936 6.750 -6.854 1.00 93.31 234 LEU A O 1
ATOM 1895 N N . ARG A 1 235 ? 2.922 6.787 -5.846 1.00 92.19 235 ARG A N 1
ATOM 1896 C CA . ARG A 1 235 ? 2.188 6.095 -6.914 1.00 92.19 235 ARG A CA 1
ATOM 1897 C C . ARG A 1 235 ? 2.319 6.841 -8.237 1.00 92.19 235 ARG A C 1
ATOM 1899 O O . ARG A 1 235 ? 2.664 6.232 -9.246 1.00 92.19 235 ARG A O 1
ATOM 1906 N N . GLU A 1 236 ? 2.097 8.152 -8.240 1.00 93.62 236 GLU A N 1
ATOM 1907 C CA . GLU A 1 236 ? 2.247 8.982 -9.437 1.00 93.62 236 GLU A CA 1
ATOM 1908 C C . GLU A 1 236 ? 3.673 8.926 -9.988 1.00 93.62 236 GLU A C 1
ATOM 1910 O O . GLU A 1 236 ? 3.865 8.689 -11.183 1.00 93.62 236 GLU A O 1
ATOM 1915 N N . ARG A 1 237 ? 4.689 9.066 -9.125 1.00 95.88 237 ARG A N 1
ATOM 1916 C CA . ARG A 1 237 ? 6.101 8.947 -9.525 1.00 95.88 237 ARG A CA 1
ATOM 1917 C C . ARG A 1 237 ? 6.398 7.578 -10.146 1.00 95.88 237 ARG A C 1
ATOM 1919 O O . ARG A 1 237 ? 7.088 7.525 -11.163 1.00 95.88 237 ARG A O 1
ATOM 1926 N N . LEU A 1 238 ? 5.846 6.492 -9.601 1.00 95.31 238 LEU A N 1
ATOM 1927 C CA . LEU A 1 238 ? 5.993 5.133 -10.139 1.00 95.31 238 LEU A CA 1
ATOM 1928 C C . LEU A 1 238 ? 5.297 4.954 -11.496 1.00 95.31 238 LEU A C 1
ATOM 1930 O O . LEU A 1 238 ? 5.885 4.373 -12.406 1.00 95.31 238 LEU A O 1
ATOM 1934 N N . ILE A 1 239 ? 4.091 5.500 -11.679 1.00 93.94 239 ILE A N 1
ATOM 1935 C CA . ILE A 1 239 ? 3.389 5.485 -12.976 1.00 93.94 239 ILE A CA 1
ATOM 1936 C C . ILE A 1 239 ? 4.200 6.244 -14.030 1.00 93.94 239 ILE A C 1
ATOM 1938 O O . ILE A 1 239 ? 4.373 5.765 -15.153 1.00 93.94 239 ILE A O 1
ATOM 1942 N N . GLN A 1 240 ? 4.741 7.411 -13.673 1.00 95.50 240 GLN A N 1
ATOM 1943 C CA . GLN A 1 240 ? 5.619 8.168 -14.565 1.00 95.50 240 GLN A CA 1
ATOM 1944 C C . GLN A 1 240 ? 6.904 7.398 -14.874 1.00 95.50 240 GLN A C 1
ATOM 1946 O O . GLN A 1 240 ? 7.363 7.401 -16.015 1.00 95.50 240 GLN A O 1
ATOM 1951 N N . MET A 1 241 ? 7.467 6.696 -13.890 1.00 96.38 241 MET A N 1
ATOM 1952 C CA . MET A 1 241 ? 8.639 5.849 -14.091 1.00 96.38 241 MET A CA 1
ATOM 1953 C C . MET A 1 241 ? 8.339 4.700 -15.064 1.00 96.38 241 MET A C 1
ATOM 1955 O O . MET A 1 241 ? 9.094 4.494 -16.012 1.00 96.38 241 MET A O 1
ATOM 1959 N N . ARG A 1 242 ? 7.187 4.030 -14.921 1.00 95.19 242 ARG A N 1
ATOM 1960 C CA . ARG A 1 242 ? 6.699 2.999 -15.855 1.00 95.19 242 ARG A CA 1
ATOM 1961 C C . ARG A 1 242 ? 6.617 3.527 -17.284 1.00 95.19 242 ARG A C 1
ATOM 1963 O O . ARG A 1 242 ? 7.110 2.873 -18.200 1.00 95.19 242 ARG A O 1
ATOM 1970 N N . LYS A 1 243 ? 6.055 4.727 -17.466 1.00 95.00 243 LYS A N 1
ATOM 1971 C CA . LYS A 1 243 ? 5.973 5.401 -18.774 1.00 95.00 243 LYS A CA 1
ATOM 1972 C C . LYS A 1 243 ? 7.364 5.689 -19.346 1.00 95.00 243 LYS A C 1
ATOM 1974 O O . LYS A 1 243 ? 7.619 5.354 -20.496 1.00 95.00 243 LYS A O 1
ATOM 1979 N N . LYS A 1 244 ? 8.286 6.229 -18.540 1.00 96.00 244 LYS A N 1
ATOM 1980 C CA . LYS A 1 244 ? 9.669 6.514 -18.967 1.00 96.00 244 LYS A CA 1
ATOM 1981 C C . LYS A 1 244 ? 10.419 5.260 -19.415 1.00 96.00 244 LYS A C 1
ATOM 1983 O O . LYS A 1 244 ? 11.062 5.295 -20.459 1.00 96.00 244 LYS A O 1
ATOM 1988 N N . PHE A 1 245 ? 10.328 4.163 -18.661 1.00 96.19 245 PHE A N 1
ATOM 1989 C CA . PHE A 1 245 ? 10.953 2.897 -19.051 1.00 96.19 245 PHE A CA 1
ATOM 1990 C C . PHE A 1 245 ? 10.339 2.329 -20.330 1.00 96.19 245 PHE A C 1
ATOM 1992 O O . PHE A 1 245 ? 11.077 1.921 -21.219 1.00 96.19 245 PHE A O 1
ATOM 1999 N N . TYR A 1 246 ? 9.014 2.364 -20.467 1.00 93.88 246 TYR A N 1
ATOM 2000 C CA . TYR A 1 246 ? 8.350 1.930 -21.694 1.00 93.88 246 TYR A CA 1
ATOM 2001 C C . TYR A 1 246 ? 8.824 2.732 -22.923 1.00 93.88 246 TYR A C 1
ATOM 2003 O O . TYR A 1 246 ? 9.253 2.150 -23.914 1.00 93.88 246 TYR A O 1
ATOM 2011 N N . THR A 1 247 ? 8.862 4.066 -22.836 1.00 94.62 247 THR A N 1
ATOM 2012 C CA . THR A 1 247 ? 9.392 4.916 -23.919 1.00 94.62 247 THR A CA 1
ATOM 2013 C C . THR A 1 247 ? 10.873 4.640 -24.203 1.00 94.62 247 THR A C 1
ATOM 2015 O O . THR A 1 247 ? 11.301 4.674 -25.356 1.00 94.62 247 THR A O 1
ATOM 2018 N N . ALA A 1 248 ? 11.669 4.338 -23.174 1.00 94.56 248 ALA A N 1
ATOM 2019 C CA . ALA A 1 248 ? 13.064 3.956 -23.354 1.00 94.56 248 ALA A CA 1
ATOM 2020 C C . ALA A 1 248 ? 13.209 2.612 -24.094 1.00 94.56 248 ALA A C 1
ATOM 2022 O O . ALA A 1 248 ? 14.103 2.499 -24.930 1.00 94.56 248 ALA A O 1
ATOM 2023 N N . ILE A 1 249 ? 12.322 1.632 -23.860 1.00 92.88 249 ILE A N 1
ATOM 2024 C CA . ILE A 1 249 ? 12.270 0.385 -24.647 1.00 92.88 249 ILE A CA 1
ATOM 2025 C C . ILE A 1 249 ? 12.075 0.708 -26.128 1.00 92.88 249 ILE A C 1
ATOM 2027 O O . ILE A 1 249 ? 12.874 0.271 -26.956 1.00 92.88 249 ILE A O 1
ATOM 2031 N N . GLU A 1 250 ? 11.045 1.490 -26.456 1.00 92.12 250 GLU A N 1
ATOM 2032 C CA . GLU A 1 250 ? 10.723 1.837 -27.845 1.00 92.12 250 GLU A CA 1
ATOM 2033 C C . GLU A 1 250 ? 11.889 2.569 -28.525 1.00 92.12 250 GLU A C 1
ATOM 2035 O O . GLU A 1 250 ? 12.275 2.229 -29.645 1.00 92.12 250 GLU A O 1
ATOM 2040 N N . GLY A 1 251 ? 12.503 3.527 -27.822 1.00 92.69 251 GLY A N 1
ATOM 2041 C CA . GLY A 1 251 ? 13.660 4.268 -28.319 1.00 92.69 251 GLY A CA 1
ATOM 2042 C C . GLY A 1 251 ? 14.881 3.381 -28.572 1.00 92.69 251 GLY A C 1
ATOM 2043 O O . GLY A 1 251 ? 15.5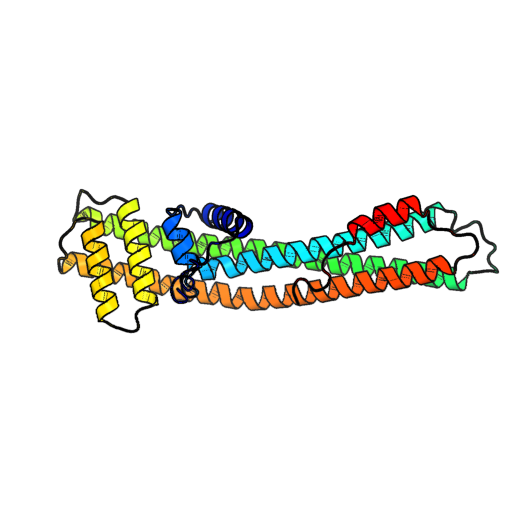06 3.482 -29.626 1.00 92.69 251 GLY A O 1
ATOM 2044 N N . VAL A 1 252 ? 15.208 2.478 -27.643 1.00 91.88 252 VAL A N 1
ATOM 2045 C CA . VAL A 1 252 ? 16.346 1.555 -27.792 1.00 91.88 252 VAL A CA 1
ATOM 2046 C C . VAL A 1 252 ? 16.106 0.569 -28.932 1.00 91.88 252 VAL A C 1
ATOM 2048 O O . VAL A 1 252 ? 16.995 0.379 -29.757 1.00 91.88 252 VAL A O 1
ATOM 2051 N N . GLN A 1 253 ? 14.911 -0.012 -29.046 1.00 90.25 253 GLN A N 1
ATOM 2052 C CA . GLN A 1 253 ? 14.584 -0.917 -30.152 1.00 90.25 253 GLN A CA 1
ATOM 2053 C C . GLN A 1 253 ? 14.681 -0.219 -31.513 1.00 90.25 253 GLN A C 1
ATOM 2055 O O . GLN A 1 253 ? 15.238 -0.780 -32.457 1.00 90.25 253 GLN A O 1
ATOM 2060 N N . ALA A 1 254 ? 14.196 1.022 -31.616 1.00 89.81 254 ALA A N 1
ATOM 2061 C CA . ALA A 1 254 ? 14.314 1.809 -32.839 1.00 89.81 254 ALA A CA 1
ATOM 2062 C C . ALA A 1 254 ? 15.779 2.068 -33.227 1.00 89.81 254 ALA A C 1
ATOM 2064 O O . ALA A 1 254 ? 16.112 1.978 -34.408 1.00 89.81 254 ALA A O 1
ATOM 2065 N N . LEU A 1 255 ? 16.651 2.349 -32.251 1.00 89.56 255 LEU A N 1
ATOM 2066 C CA . LEU A 1 255 ? 18.088 2.533 -32.479 1.00 89.56 255 LEU A CA 1
ATOM 2067 C C . LEU A 1 255 ? 18.778 1.231 -32.899 1.00 89.56 255 LEU A C 1
ATOM 2069 O O . LEU A 1 255 ? 19.555 1.233 -33.850 1.00 89.56 255 LEU A O 1
ATOM 2073 N N . LEU A 1 256 ? 18.480 0.117 -32.228 1.00 87.44 256 LEU A N 1
ATOM 2074 C CA . LEU A 1 256 ? 19.075 -1.186 -32.534 1.00 87.44 256 LEU A CA 1
ATOM 2075 C C . LEU A 1 256 ? 18.710 -1.674 -33.941 1.00 87.44 256 LEU A C 1
ATOM 2077 O O . LEU A 1 256 ? 19.571 -2.182 -34.652 1.00 87.44 256 LEU A O 1
ATOM 2081 N N . ASN A 1 257 ? 17.479 -1.428 -34.393 1.00 86.88 257 ASN A N 1
ATOM 2082 C CA . ASN A 1 257 ? 17.045 -1.755 -35.756 1.00 86.88 257 ASN A CA 1
ATOM 2083 C C . ASN A 1 257 ? 17.787 -0.965 -36.852 1.00 86.88 257 ASN A C 1
ATOM 2085 O O . ASN A 1 257 ? 17.731 -1.341 -38.021 1.00 86.88 257 ASN A O 1
ATOM 2089 N N . GLN A 1 258 ? 18.457 0.137 -36.500 1.00 86.31 258 GLN A N 1
ATOM 2090 C CA . GLN A 1 258 ? 19.264 0.934 -37.429 1.00 86.31 258 GLN A CA 1
ATOM 2091 C C . GLN A 1 258 ? 20.725 0.471 -37.496 1.00 86.31 258 GLN A C 1
ATOM 2093 O O . GLN A 1 258 ? 21.465 0.957 -38.351 1.00 86.3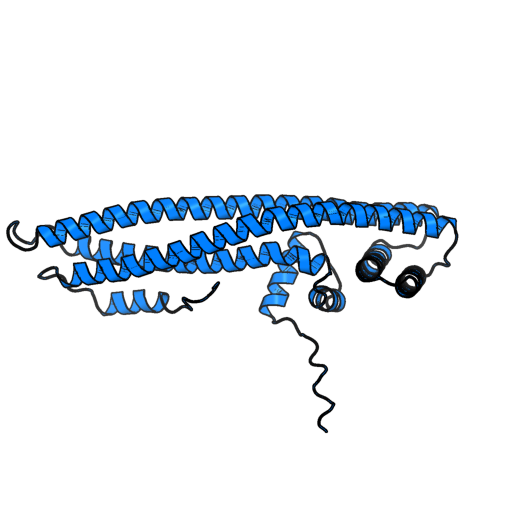1 258 GLN A O 1
ATOM 2098 N N . VAL A 1 259 ? 21.159 -0.437 -36.613 1.00 82.81 259 VAL A N 1
ATOM 2099 C CA . VAL A 1 259 ? 22.539 -0.934 -36.588 1.00 82.81 259 VAL A CA 1
ATOM 2100 C C . VAL A 1 259 ? 22.743 -1.949 -37.720 1.00 82.81 259 VAL A C 1
ATOM 2102 O O . VAL A 1 259 ? 22.106 -3.005 -37.721 1.00 82.81 259 VAL A O 1
ATOM 2105 N N . PRO A 1 260 ? 23.648 -1.688 -38.682 1.00 76.38 260 PRO A N 1
ATOM 2106 C CA . PRO A 1 260 ? 23.936 -2.639 -39.749 1.00 76.38 260 PRO A CA 1
ATOM 2107 C C . PRO A 1 260 ? 24.522 -3.941 -39.191 1.00 76.38 260 PRO A C 1
ATOM 2109 O O . PRO A 1 260 ? 25.463 -3.911 -38.406 1.00 76.38 260 PRO A O 1
ATOM 2112 N N . GLY A 1 261 ? 23.986 -5.086 -39.617 1.00 71.69 261 GLY A N 1
ATOM 2113 C CA . GLY A 1 261 ? 24.490 -6.409 -39.222 1.00 71.69 261 GLY A CA 1
ATOM 2114 C C . GLY A 1 261 ? 23.995 -6.913 -37.863 1.00 71.69 261 GLY A C 1
ATOM 2115 O O . GLY A 1 261 ? 24.090 -8.111 -37.612 1.00 71.69 261 GLY A O 1
ATOM 2116 N N . PHE A 1 262 ? 23.393 -6.054 -37.037 1.00 79.94 262 PHE A N 1
ATOM 2117 C CA . PHE A 1 262 ? 22.712 -6.483 -35.821 1.00 79.94 262 PHE A CA 1
ATOM 2118 C C . PHE A 1 262 ? 21.327 -7.041 -36.162 1.00 79.94 262 PHE A C 1
ATOM 2120 O O . PHE A 1 262 ? 20.537 -6.413 -36.871 1.00 79.94 262 PHE A O 1
ATOM 2127 N N . LYS A 1 263 ? 21.024 -8.230 -35.645 1.00 77.62 263 LYS A N 1
ATOM 2128 C CA . LYS A 1 263 ? 19.680 -8.804 -35.645 1.00 77.62 263 LYS A CA 1
ATOM 2129 C C . LYS A 1 263 ? 19.405 -9.349 -34.260 1.00 77.62 263 LYS A C 1
ATOM 2131 O O . LYS A 1 263 ? 20.205 -10.125 -33.750 1.00 77.62 263 LYS A O 1
ATOM 2136 N N . VAL A 1 264 ? 18.271 -8.943 -33.706 1.00 78.69 264 VAL A N 1
ATOM 2137 C CA . VAL A 1 264 ? 17.760 -9.496 -32.456 1.00 78.69 264 VAL A CA 1
ATOM 2138 C C . VAL A 1 264 ? 17.415 -10.968 -32.679 1.00 78.69 264 VAL A C 1
ATOM 2140 O O . VAL A 1 264 ? 16.820 -11.309 -33.706 1.00 78.69 264 VAL A O 1
ATOM 2143 N N . ASP A 1 265 ? 17.773 -11.832 -31.733 1.00 82.06 265 ASP A N 1
ATOM 2144 C CA . ASP A 1 265 ? 17.290 -13.211 -31.716 1.00 82.06 265 ASP A CA 1
ATOM 2145 C C . ASP A 1 265 ? 15.771 -13.213 -31.478 1.00 82.06 265 ASP A C 1
ATOM 2147 O O . ASP A 1 265 ? 15.277 -12.919 -30.388 1.00 82.06 265 ASP A O 1
ATOM 2151 N N . GLU A 1 266 ? 15.011 -13.552 -32.521 1.00 82.88 266 GLU A N 1
ATOM 2152 C CA . GLU A 1 266 ? 13.545 -13.542 -32.504 1.00 82.88 266 GLU A CA 1
ATOM 2153 C C . GLU A 1 266 ? 12.951 -14.475 -31.434 1.00 82.88 266 GLU A C 1
ATOM 2155 O O . GLU A 1 266 ? 11.884 -14.189 -30.886 1.00 82.88 266 GLU A O 1
ATOM 2160 N N . VAL A 1 267 ? 13.630 -15.580 -31.105 1.00 83.81 267 VAL A N 1
ATOM 2161 C CA . VAL A 1 267 ? 13.166 -16.536 -30.089 1.00 83.81 267 VAL A CA 1
ATOM 2162 C C . VAL A 1 267 ? 13.376 -15.959 -28.692 1.00 83.81 267 VAL A C 1
ATOM 2164 O O . VAL A 1 267 ? 12.488 -16.048 -27.834 1.00 83.81 267 VAL A O 1
ATOM 2167 N N . GLU A 1 268 ? 14.535 -15.350 -28.453 1.00 79.25 268 GLU A N 1
ATOM 2168 C CA . GLU A 1 268 ? 14.840 -14.722 -27.172 1.00 79.25 268 GLU A CA 1
ATOM 2169 C C . GLU A 1 268 ? 14.006 -13.453 -26.939 1.00 79.25 268 GLU A C 1
ATOM 2171 O O . GLU A 1 268 ? 13.468 -13.276 -25.840 1.00 79.25 268 GLU A O 1
ATOM 2176 N N . ASP A 1 269 ? 13.800 -12.626 -27.965 1.00 80.88 269 ASP A N 1
ATOM 2177 C CA . ASP A 1 269 ? 12.925 -11.451 -27.900 1.00 80.88 269 ASP A CA 1
ATOM 2178 C C . ASP A 1 269 ? 11.474 -11.847 -27.625 1.00 80.88 269 ASP A C 1
ATOM 2180 O O . ASP A 1 269 ? 10.851 -11.291 -26.720 1.00 80.88 269 ASP A O 1
ATOM 2184 N N . ALA A 1 270 ? 10.940 -12.868 -28.307 1.00 83.31 270 ALA A N 1
ATOM 2185 C CA . ALA A 1 270 ? 9.587 -13.360 -28.046 1.00 83.31 270 ALA A CA 1
ATOM 2186 C C . ALA A 1 270 ? 9.415 -13.834 -26.591 1.00 83.31 270 ALA A C 1
ATOM 2188 O O . ALA A 1 270 ? 8.431 -13.485 -25.931 1.00 83.31 270 ALA A O 1
ATOM 2189 N N . ARG A 1 271 ? 10.399 -14.570 -26.055 1.00 80.31 271 ARG A N 1
ATOM 2190 C CA . ARG A 1 271 ? 10.423 -15.001 -24.645 1.00 80.31 271 ARG A CA 1
ATOM 2191 C C . ARG A 1 271 ? 10.532 -13.821 -23.678 1.00 80.31 271 ARG A C 1
ATOM 2193 O O . ARG A 1 271 ? 9.961 -13.843 -22.592 1.00 80.31 271 ARG A O 1
ATOM 2200 N N . ASN A 1 272 ? 11.292 -12.793 -24.031 1.00 79.38 272 ASN A N 1
ATOM 2201 C CA . ASN A 1 272 ? 11.443 -11.614 -23.189 1.00 79.38 272 ASN A CA 1
ATOM 2202 C C . ASN A 1 272 ? 10.167 -10.749 -23.210 1.00 79.38 272 ASN A C 1
ATOM 2204 O O . ASN A 1 272 ? 9.748 -10.268 -22.156 1.00 79.38 272 ASN A O 1
ATOM 2208 N N . ARG A 1 273 ? 9.497 -10.630 -24.364 1.00 82.75 273 ARG A N 1
ATOM 2209 C CA . ARG A 1 273 ? 8.227 -9.907 -24.538 1.00 82.75 273 ARG A CA 1
ATOM 2210 C C . ARG A 1 273 ? 7.039 -10.580 -23.870 1.00 82.75 273 ARG A C 1
ATOM 2212 O O . ARG A 1 273 ? 6.142 -9.870 -23.425 1.00 82.75 273 ARG A O 1
ATOM 2219 N N . SER A 1 274 ? 7.017 -11.910 -23.750 1.00 82.75 274 SER A N 1
ATOM 2220 C CA . SER A 1 274 ? 5.916 -12.597 -23.058 1.00 82.75 274 SER A CA 1
ATOM 2221 C C . SER A 1 274 ? 5.772 -12.153 -21.599 1.00 82.75 274 SER A C 1
ATOM 2223 O O . SER A 1 274 ? 4.672 -12.175 -21.059 1.00 82.75 274 SER A O 1
ATOM 2225 N N . ASN A 1 275 ? 6.862 -11.690 -20.979 1.00 80.94 275 ASN A N 1
ATOM 2226 C CA . ASN A 1 275 ? 6.854 -11.149 -19.618 1.00 80.94 275 ASN A CA 1
ATOM 2227 C C . ASN A 1 275 ? 6.373 -9.688 -19.545 1.00 80.94 275 ASN A C 1
ATOM 2229 O O . ASN A 1 275 ? 6.095 -9.198 -18.458 1.00 80.94 275 ASN A O 1
ATOM 2233 N N . LEU A 1 276 ? 6.254 -8.988 -20.680 1.00 83.81 276 LEU A N 1
ATOM 2234 C CA . LEU A 1 276 ? 5.769 -7.604 -20.754 1.00 83.81 276 LEU A CA 1
ATOM 2235 C C . LEU A 1 276 ? 4.240 -7.506 -20.912 1.00 83.81 276 LEU A C 1
ATOM 2237 O O . LEU A 1 276 ? 3.704 -6.411 -21.073 1.00 83.81 276 LEU A O 1
ATOM 2241 N N . ILE A 1 277 ? 3.528 -8.638 -20.914 1.00 83.69 277 ILE A N 1
ATOM 2242 C CA . ILE A 1 277 ? 2.074 -8.669 -21.099 1.00 83.69 277 ILE A CA 1
ATOM 2243 C C . ILE A 1 277 ? 1.402 -8.396 -19.751 1.00 83.69 277 ILE A C 1
ATOM 2245 O O . ILE A 1 277 ? 1.092 -9.308 -18.988 1.00 83.69 277 ILE A O 1
ATOM 2249 N N . PHE A 1 278 ? 1.179 -7.121 -19.456 1.00 86.19 278 PHE A N 1
ATOM 2250 C CA . PHE A 1 278 ? 0.435 -6.672 -18.284 1.00 86.19 278 PHE A CA 1
ATOM 2251 C C . PHE A 1 278 ? -0.373 -5.408 -18.588 1.00 86.19 278 PHE A C 1
ATOM 2253 O O . PHE A 1 278 ? -0.101 -4.693 -19.552 1.00 86.19 278 PHE A O 1
ATOM 2260 N N . ASP A 1 279 ? -1.387 -5.131 -17.765 1.00 84.75 279 ASP A N 1
ATOM 2261 C CA . ASP A 1 279 ? -2.212 -3.931 -17.912 1.00 84.75 279 ASP A CA 1
ATOM 2262 C C . ASP A 1 279 ? -1.393 -2.666 -17.604 1.00 84.75 279 ASP A C 1
ATOM 2264 O O . ASP A 1 279 ? -0.986 -2.414 -16.464 1.00 84.75 279 ASP A O 1
ATOM 2268 N N . THR A 1 280 ? -1.152 -1.865 -18.642 1.00 81.19 280 THR A N 1
ATOM 2269 C CA . THR A 1 280 ? -0.381 -0.617 -18.579 1.00 81.19 280 THR A CA 1
ATOM 2270 C C . THR A 1 280 ? -1.167 0.550 -17.988 1.00 81.19 280 THR A C 1
ATOM 2272 O O . THR A 1 280 ? -0.558 1.567 -17.641 1.00 81.19 280 THR A O 1
ATOM 2275 N N . LYS A 1 281 ? -2.488 0.402 -17.831 1.00 83.06 281 LYS A N 1
ATOM 2276 C CA . LYS A 1 281 ? -3.383 1.386 -17.206 1.00 83.06 281 LYS A CA 1
ATOM 2277 C C . LYS A 1 281 ? -3.617 1.118 -15.724 1.00 83.06 281 LYS A C 1
ATOM 2279 O O . LYS A 1 281 ? -4.251 1.919 -15.049 1.00 83.06 281 LYS A O 1
ATOM 2284 N N . LEU A 1 282 ? -3.071 0.027 -15.184 1.00 80.00 282 LEU A N 1
ATOM 2285 C CA . LEU A 1 282 ? -3.198 -0.278 -13.765 1.00 80.00 282 LEU A CA 1
ATOM 2286 C C . LEU A 1 282 ? -2.651 0.880 -12.910 1.00 80.00 282 LEU A C 1
ATOM 2288 O O . LEU A 1 282 ? -1.480 1.257 -13.048 1.00 80.00 282 LEU A O 1
ATOM 2292 N N . GLY A 1 283 ? -3.494 1.405 -12.018 1.00 68.44 283 GLY A N 1
ATOM 2293 C CA . GLY A 1 283 ? -3.169 2.496 -11.097 1.00 68.44 283 GLY A CA 1
ATOM 2294 C C . GLY A 1 283 ? -3.459 3.912 -11.610 1.00 68.44 283 GLY A C 1
ATOM 2295 O O . GLY A 1 283 ? -3.215 4.849 -10.851 1.00 68.44 283 GLY A O 1
ATOM 2296 N N . GLU A 1 284 ? -3.954 4.061 -12.847 1.00 70.94 284 GLU A N 1
ATOM 2297 C CA . GLU A 1 284 ? -4.585 5.297 -13.356 1.00 70.94 284 GLU A CA 1
ATOM 2298 C C . GLU A 1 284 ? -6.027 5.436 -12.841 1.00 70.94 284 GLU A C 1
ATOM 2300 O O . GLU A 1 284 ? -6.423 6.587 -12.552 1.00 70.94 284 GLU A O 1
#

pLDDT: mean 82.02, std 13.0, range [28.3, 97.38]

Foldseek 3Di:
DPPPPPPPLPDDDPVRLVVLVVLCVLLVDDDPPVVLSVQCVDCLRVSVLLVVLVVLLVLLVVLLVLLVLLLVLVVVLVVLVVVLCPPPDDCPPCVVLSVVLVVLVVVSVVLVVVSVVLVVLSVVLVVVLSVLSSVLSVQLLVLLVVLQVLVCVVPVQADSVLSVVLLSQLLVQVSVDPDPVSNVVSVVSSCVSRVHDDDPSNVVSSVVSSVSNVVSVVSSVVSSVVSVVSSLVSLVVSLVSSVVSVVSVVVSVVSQVSDPPDDDDPVVSVVSVVSSPDDSPRSD